Protein AF-A0A0A0AED3-F1 (afdb_monomer_lite)

Secondary structure (DSSP, 8-state):
----PPP--TTTT---HHHHHHHHTTS-TT--EEEEE-S-HHHHHHHHHTT-----TTT-TTEEEEE----TTHHHHHHHHH-GGGGSHHHHHHHHIIIIIITT--HHHHSSS-TT-----TT---HHHHHHHHHHHHHHH-TTT-SB-HHHHHHHHHHHHS-SSSTT-SSSHHHHHHTTHHHHS--HHHHHTSHHHHGGGB-TT-----S------SGGG----HHHHTTTTS-SHHHHHHHHHHHHHHH--

Foldseek 3Di:
DDDDDFAQLAPVRDDDVVVLVVLVVVDDPPAAAEDEALQDPVVQVVVSNVRGHHDDCVSNVSYHYDYHNHPLLCPLLQCLQQPLQCLEPVNVVVSCCVSCAAVFAFLCVQLVDPPPDPDDDPDHDVSLLVNLLSVVLLCVQVVARHFWDNVVSLVVVCCSNDNQFLSNDGRHVVVCVVVVRVPPGHHPVVVCPDPVNVVVTGRLNYDRDRHRRDDDPPPVSRDDPCCPPVVPPDDCVVVVVVSVVVNVVSVVD

InterPro domains:
  IPR010569 Myotubularin-like, phosphatase domain [PF06602] (1-72)
  IPR010569 Myotubularin-like, 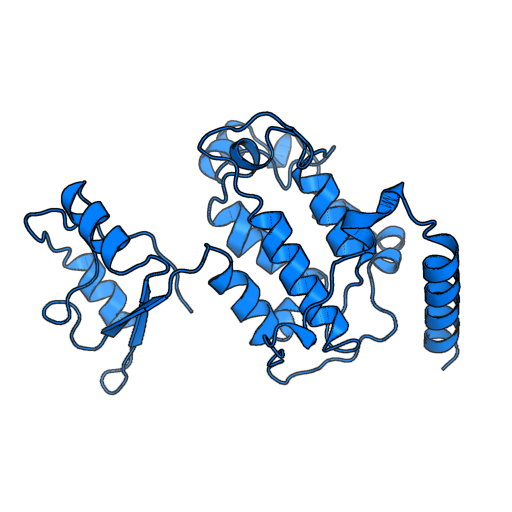phosphatase domain [PF06602] (73-176)
  IPR010569 Myotubularin-like, phosphatase domain [PS51339] (1-72)
  IPR010569 Myotubularin-like, phosphatase domain [PS51339] (73-229)
  IPR029021 Protein-tyrosine phosphatase-like [SSF52799] (1-233)
  IPR030564 Myotubularin [PTHR10807] (73-237)

pLDDT: mean 90.37, std 8.65, range [50.66, 98.5]

Structure (mmCIF, N/CA/C/O backbone):
data_AF-A0A0A0AED3-F1
#
_entry.id   AF-A0A0A0AED3-F1
#
loop_
_atom_site.group_PDB
_atom_site.id
_atom_site.type_symbol
_atom_site.label_atom_id
_atom_site.label_alt_id
_atom_site.label_comp_id
_atom_site.label_asym_id
_atom_site.label_entity_id
_atom_site.label_seq_id
_atom_site.pdbx_PDB_ins_code
_atom_site.Cartn_x
_atom_site.Cartn_y
_atom_site.Cartn_z
_atom_site.occupancy
_atom_site.B_iso_or_equiv
_atom_site.auth_seq_id
_atom_site.auth_comp_id
_atom_site.auth_asym_id
_atom_site.auth_atom_id
_atom_site.pdbx_PDB_model_num
ATOM 1 N N . MET A 1 1 ? -2.872 -9.389 -11.534 1.00 82.88 1 MET A N 1
ATOM 2 C CA . MET A 1 1 ? -2.135 -8.141 -11.853 1.00 82.88 1 MET A CA 1
ATOM 3 C C . MET A 1 1 ? -0.656 -8.392 -11.616 1.00 82.88 1 MET A C 1
ATOM 5 O O . MET A 1 1 ? -0.333 -8.989 -10.599 1.00 82.88 1 MET A O 1
ATOM 9 N N . LEU A 1 2 ? 0.217 -7.981 -12.537 1.00 87.69 2 LEU A N 1
ATOM 10 C CA . LEU A 1 2 ? 1.673 -8.137 -12.422 1.00 87.69 2 LEU A CA 1
ATOM 11 C C . LEU A 1 2 ? 2.343 -6.765 -12.298 1.00 87.69 2 LEU A C 1
ATOM 13 O O . LEU A 1 2 ? 1.760 -5.752 -12.688 1.00 87.69 2 LEU A O 1
ATOM 17 N N . ARG A 1 3 ? 3.572 -6.738 -11.774 1.00 87.81 3 ARG A N 1
ATOM 18 C CA . ARG A 1 3 ? 4.397 -5.528 -11.680 1.00 87.81 3 ARG A CA 1
ATOM 19 C C . ARG A 1 3 ? 5.841 -5.824 -12.050 1.00 87.81 3 ARG A C 1
ATOM 21 O O . ARG A 1 3 ? 6.360 -6.889 -11.736 1.00 87.81 3 ARG A O 1
ATOM 28 N N . SER A 1 4 ? 6.498 -4.848 -12.657 1.00 89.81 4 SER A N 1
ATOM 29 C CA . SER A 1 4 ? 7.906 -4.918 -13.036 1.00 89.81 4 SER A CA 1
ATOM 30 C C . SER A 1 4 ? 8.532 -3.521 -13.021 1.00 89.81 4 SER A C 1
ATOM 32 O O . SER A 1 4 ? 7.852 -2.500 -12.879 1.00 89.81 4 SER A O 1
ATOM 34 N N . SER A 1 5 ? 9.859 -3.471 -13.115 1.00 89.94 5 SER A N 1
ATOM 35 C CA . SER A 1 5 ? 10.574 -2.254 -13.491 1.00 89.94 5 SER A CA 1
ATOM 36 C C . SER A 1 5 ? 10.587 -2.104 -15.018 1.00 89.94 5 SER A C 1
ATOM 38 O O . SER A 1 5 ? 10.190 -3.003 -15.752 1.00 89.94 5 SER A O 1
ATOM 40 N N . GLN A 1 6 ? 11.037 -0.947 -15.509 1.00 91.62 6 GLN A N 1
ATOM 41 C CA . GLN A 1 6 ? 11.151 -0.710 -16.950 1.00 91.62 6 GLN A CA 1
ATOM 42 C C . GLN A 1 6 ? 12.088 -1.724 -17.641 1.00 91.62 6 GLN A C 1
ATOM 44 O O . GLN A 1 6 ? 13.122 -2.078 -17.063 1.00 91.62 6 GLN A O 1
ATOM 49 N N . PRO A 1 7 ? 11.828 -2.089 -18.909 1.00 94.00 7 PRO A N 1
ATOM 50 C CA . PRO A 1 7 ? 12.745 -2.914 -19.686 1.00 94.00 7 PRO A CA 1
ATOM 51 C C . PRO A 1 7 ? 14.022 -2.139 -20.041 1.00 94.00 7 PRO A C 1
ATOM 53 O O . PRO A 1 7 ? 13.999 -0.933 -20.309 1.00 94.00 7 PRO A O 1
ATOM 56 N N . LEU A 1 8 ? 15.155 -2.842 -20.099 1.00 93.38 8 LEU A N 1
ATOM 57 C CA . LEU A 1 8 ? 16.476 -2.266 -20.385 1.00 93.38 8 LEU A CA 1
ATOM 58 C C . LEU A 1 8 ? 16.782 -2.232 -21.889 1.00 93.38 8 LEU A C 1
ATOM 60 O O . LEU A 1 8 ? 17.737 -2.837 -22.380 1.00 93.38 8 LEU A O 1
ATOM 64 N N . MET A 1 9 ? 15.941 -1.529 -22.645 1.00 90.88 9 MET A N 1
ATOM 65 C CA . MET A 1 9 ? 16.077 -1.450 -24.103 1.00 90.88 9 MET A CA 1
ATOM 66 C C . MET A 1 9 ? 17.221 -0.532 -24.549 1.00 90.88 9 MET A C 1
ATOM 68 O O . MET A 1 9 ? 17.920 -0.809 -25.529 1.00 90.88 9 MET A O 1
ATOM 72 N N . GLY A 1 10 ? 17.374 0.601 -23.865 1.00 91.06 10 GLY A N 1
ATOM 73 C CA . GLY A 1 10 ? 18.277 1.679 -24.238 1.00 91.06 10 GLY A CA 1
ATOM 74 C C . GLY A 1 10 ? 17.976 2.317 -25.604 1.00 91.06 10 GLY A C 1
ATOM 75 O O . GLY A 1 10 ? 16.948 2.038 -26.238 1.00 91.06 10 GLY A O 1
ATOM 76 N N . PRO A 1 11 ? 18.885 3.174 -26.104 1.00 89.25 11 PRO A N 1
ATOM 77 C CA . PRO A 1 11 ? 18.720 3.844 -27.397 1.00 89.25 11 PRO A CA 1
ATOM 78 C C . PRO A 1 11 ? 18.697 2.857 -28.575 1.00 89.25 11 PRO A C 1
ATOM 80 O O . PRO A 1 11 ? 17.989 3.090 -29.553 1.00 89.25 11 PRO A O 1
ATOM 83 N N . ASN A 1 12 ? 19.387 1.721 -28.440 1.00 90.31 12 ASN A N 1
ATOM 84 C CA . ASN A 1 12 ? 19.517 0.696 -29.480 1.00 90.31 12 ASN A CA 1
ATOM 85 C C . ASN A 1 12 ? 18.322 -0.265 -29.555 1.00 90.31 12 ASN A C 1
ATOM 87 O O . ASN A 1 12 ? 18.349 -1.200 -30.348 1.00 90.31 12 ASN A O 1
ATOM 91 N N . ARG A 1 13 ? 17.281 -0.057 -28.735 1.00 87.62 13 ARG A N 1
ATOM 92 C CA . ARG A 1 13 ? 16.074 -0.899 -28.698 1.00 87.62 13 ARG A CA 1
ATOM 93 C C . ARG A 1 13 ? 16.387 -2.390 -28.514 1.00 87.62 13 ARG A C 1
ATOM 95 O O . ARG A 1 13 ? 15.821 -3.232 -29.209 1.00 87.62 13 ARG A O 1
ATOM 102 N N . LYS A 1 14 ? 17.295 -2.703 -27.584 1.00 91.19 14 LYS A N 1
ATOM 103 C CA . LYS A 1 14 ? 17.614 -4.087 -27.215 1.00 91.19 14 LYS A CA 1
ATOM 104 C C . LYS A 1 14 ? 16.338 -4.828 -26.814 1.00 91.19 14 LYS A C 1
ATOM 106 O O . LYS A 1 14 ? 15.432 -4.238 -26.227 1.00 91.19 14 LYS A O 1
ATOM 111 N N . ARG A 1 15 ? 16.291 -6.113 -27.156 1.00 93.31 15 ARG A N 1
ATOM 112 C CA . ARG A 1 15 ? 15.179 -7.027 -26.880 1.00 93.31 15 ARG A CA 1
ATOM 113 C C . ARG A 1 15 ? 15.651 -8.145 -25.961 1.00 93.31 15 ARG A C 1
ATOM 115 O O . ARG A 1 15 ? 16.833 -8.482 -25.978 1.00 93.31 15 ARG A O 1
ATOM 122 N N . CYS A 1 16 ? 14.721 -8.707 -25.203 1.00 93.88 16 CYS A N 1
ATOM 123 C CA . CYS A 1 16 ? 14.944 -9.842 -24.318 1.00 93.88 16 CYS A CA 1
ATOM 124 C C . CYS A 1 16 ? 13.909 -10.911 -24.680 1.00 93.88 16 CYS A C 1
ATOM 126 O O . CYS A 1 16 ? 12.714 -10.674 -24.524 1.00 93.88 16 CYS A O 1
ATOM 128 N N . ARG A 1 17 ? 14.350 -12.051 -25.223 1.00 93.56 17 ARG A N 1
ATOM 129 C CA . ARG A 1 17 ? 13.421 -13.092 -25.700 1.00 93.56 17 ARG A CA 1
ATOM 130 C C . ARG A 1 17 ? 12.713 -13.774 -24.538 1.00 93.56 17 ARG A C 1
ATOM 132 O O . ARG A 1 17 ? 11.549 -14.126 -24.652 1.00 93.56 17 ARG A O 1
ATOM 139 N N . GLU A 1 18 ? 13.414 -13.923 -23.425 1.00 94.38 18 GLU A N 1
ATOM 140 C CA . GLU A 1 18 ? 12.916 -14.522 -22.195 1.00 94.38 18 GLU A CA 1
ATOM 141 C C . GLU A 1 18 ? 11.809 -13.658 -21.576 1.00 94.38 18 GLU A C 1
ATOM 143 O O . GLU A 1 18 ? 10.803 -14.191 -21.123 1.00 94.38 18 GLU A O 1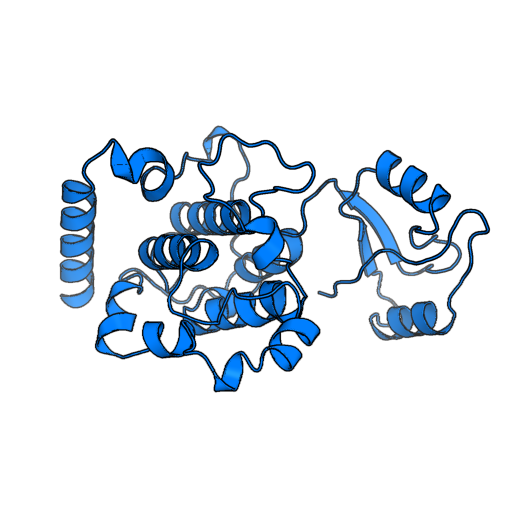
ATOM 148 N N . ASP A 1 19 ? 11.957 -12.329 -21.618 1.00 93.69 19 ASP A N 1
ATOM 149 C CA . ASP A 1 19 ? 10.939 -11.374 -21.156 1.00 93.69 19 ASP A CA 1
ATOM 150 C C . ASP A 1 19 ? 9.696 -11.377 -22.060 1.00 93.69 19 ASP A C 1
ATOM 152 O O . ASP A 1 19 ? 8.566 -11.417 -21.576 1.00 93.69 19 ASP A O 1
ATOM 156 N N . GLU A 1 20 ? 9.900 -11.407 -23.381 1.00 93.00 20 GLU A N 1
ATOM 157 C CA . GLU A 1 20 ? 8.814 -11.538 -24.359 1.00 93.00 20 GLU A CA 1
ATOM 158 C C . GLU A 1 20 ? 8.044 -12.854 -24.172 1.00 93.00 20 GLU A C 1
ATOM 160 O O . GLU A 1 20 ? 6.814 -12.852 -24.181 1.00 93.00 20 GLU A O 1
ATOM 165 N N . MET A 1 21 ? 8.755 -13.963 -23.948 1.00 91.62 21 MET A N 1
ATOM 166 C CA . MET A 1 21 ? 8.154 -15.268 -23.672 1.00 91.62 21 MET A CA 1
ATOM 167 C C . MET A 1 21 ? 7.389 -15.260 -22.348 1.00 91.62 21 MET A C 1
ATOM 169 O O . MET A 1 21 ? 6.256 -15.727 -22.312 1.00 91.62 21 MET A O 1
ATOM 173 N N . LEU A 1 22 ? 7.966 -14.690 -21.286 1.00 91.62 22 LEU A N 1
ATOM 174 C CA . LEU A 1 22 ? 7.323 -14.586 -19.977 1.00 91.62 22 LEU A CA 1
ATOM 175 C C . LEU A 1 22 ? 6.013 -13.795 -20.046 1.00 91.62 22 LEU A C 1
ATOM 177 O O . LEU A 1 22 ? 5.015 -14.215 -19.478 1.00 91.62 22 LEU A O 1
ATOM 181 N N . LEU A 1 23 ? 5.988 -12.661 -20.749 1.00 90.31 23 LEU A N 1
ATOM 182 C CA . LEU A 1 23 ? 4.743 -11.915 -20.955 1.00 90.31 23 LEU A CA 1
ATOM 183 C C . LEU A 1 23 ? 3.772 -12.650 -21.889 1.00 90.31 23 LEU A C 1
ATOM 185 O O . LEU A 1 23 ? 2.564 -12.458 -21.775 1.00 90.31 23 LEU A O 1
ATOM 189 N N . GLY A 1 24 ? 4.276 -13.490 -22.793 1.00 88.25 24 GLY A N 1
ATOM 190 C CA . GLY A 1 24 ? 3.461 -14.356 -23.642 1.00 88.25 24 GLY A CA 1
ATOM 191 C C . GLY A 1 24 ? 2.716 -15.446 -22.869 1.00 88.25 24 GLY A C 1
ATOM 192 O O . GLY A 1 24 ? 1.611 -15.789 -23.259 1.00 88.25 24 GLY A O 1
ATOM 193 N N . THR A 1 25 ? 3.259 -15.950 -21.753 1.00 90.69 25 THR A N 1
ATOM 194 C CA . THR A 1 25 ? 2.590 -16.997 -20.951 1.00 90.69 25 THR A CA 1
ATOM 195 C C . THR A 1 25 ? 1.491 -16.473 -20.028 1.00 90.69 25 THR A C 1
ATOM 197 O O . THR A 1 25 ? 0.797 -17.264 -19.396 1.00 90.69 25 THR A O 1
ATOM 200 N N . VAL A 1 26 ? 1.356 -15.152 -19.893 1.00 90.75 26 VAL A N 1
ATOM 201 C CA . VAL A 1 26 ? 0.386 -14.523 -18.981 1.00 90.75 26 VAL A CA 1
ATOM 202 C C . VAL A 1 26 ? -1.004 -14.399 -19.607 1.00 90.75 26 VAL A C 1
ATOM 204 O O . VAL A 1 26 ? -1.981 -14.278 -18.872 1.00 90.75 26 VAL A O 1
ATOM 207 N N . LEU A 1 27 ? -1.094 -14.377 -20.938 1.00 89.50 27 LEU A N 1
ATOM 208 C CA . LEU A 1 27 ? -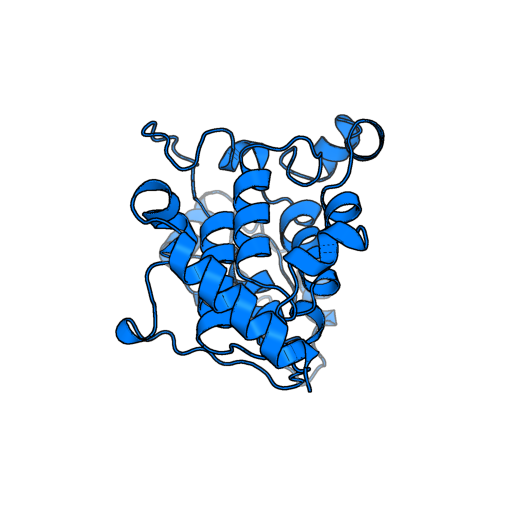2.344 -14.222 -21.679 1.00 89.50 27 LEU A CA 1
ATOM 209 C C . LEU A 1 27 ? -2.672 -15.518 -22.415 1.00 89.50 27 LEU A C 1
ATOM 211 O O . LEU A 1 27 ? -1.775 -16.147 -22.976 1.00 89.50 27 LEU A O 1
ATOM 215 N N . ASP A 1 28 ? -3.956 -15.853 -22.482 1.00 87.50 28 ASP A N 1
ATOM 216 C CA . ASP A 1 28 ? -4.445 -16.855 -23.423 1.00 87.50 28 ASP A CA 1
ATOM 217 C C . ASP A 1 28 ? -4.366 -16.312 -24.868 1.00 87.50 28 ASP A C 1
ATOM 219 O O . ASP A 1 28 ? -4.261 -15.101 -25.091 1.00 87.50 28 ASP A O 1
ATOM 223 N N . GLU A 1 29 ? -4.392 -17.191 -25.878 1.00 79.00 29 GLU A N 1
ATOM 224 C CA . GLU A 1 29 ? -4.127 -16.812 -27.282 1.00 79.00 29 GLU A CA 1
ATOM 225 C C . GLU A 1 29 ? -5.067 -15.712 -27.819 1.00 79.00 29 GLU A C 1
ATOM 227 O O . GLU A 1 29 ? -4.656 -14.888 -28.642 1.00 79.00 29 GLU A O 1
ATOM 232 N N . GLU A 1 30 ? -6.305 -15.652 -27.323 1.00 84.69 30 GLU A N 1
ATOM 233 C CA . GLU A 1 30 ? -7.325 -14.684 -27.752 1.00 84.69 30 GLU A CA 1
ATOM 234 C C . GLU A 1 30 ? -7.306 -13.368 -26.954 1.00 84.69 30 GLU A C 1
ATOM 236 O O . GLU A 1 30 ? -7.890 -12.362 -27.380 1.00 84.69 30 GLU A O 1
ATOM 241 N N . ASP A 1 31 ? -6.598 -13.338 -25.824 1.00 88.88 31 ASP A N 1
ATOM 242 C CA . ASP A 1 31 ? -6.634 -12.221 -24.892 1.00 88.88 31 ASP A CA 1
ATOM 243 C C . ASP A 1 31 ? -5.669 -11.089 -25.265 1.00 88.88 31 ASP A C 1
ATOM 245 O O . ASP A 1 31 ? -4.643 -11.246 -25.938 1.00 88.88 31 ASP A O 1
ATOM 249 N N . ARG A 1 32 ? -6.002 -9.882 -24.791 1.00 90.56 32 ARG A N 1
ATOM 250 C CA . ARG A 1 32 ? -5.113 -8.716 -24.864 1.00 90.56 32 ARG A CA 1
ATOM 251 C C . ARG A 1 32 ? -4.795 -8.187 -23.482 1.00 90.56 32 ARG A C 1
ATOM 253 O O . ARG A 1 32 ? -5.686 -7.848 -22.707 1.00 90.56 32 ARG A O 1
ATOM 260 N N . GLY A 1 33 ? -3.509 -8.000 -23.231 1.00 92.44 33 GLY A N 1
ATOM 261 C CA . GLY A 1 33 ? -3.011 -7.416 -21.998 1.00 92.44 33 GLY A CA 1
ATOM 262 C C . GLY A 1 33 ? -2.834 -5.905 -22.094 1.00 92.44 33 GLY A C 1
ATOM 263 O O . GLY A 1 33 ? -2.699 -5.323 -23.175 1.00 92.44 33 GLY A O 1
ATOM 264 N N . PHE A 1 34 ? -2.774 -5.254 -20.936 1.00 92.75 34 PHE A N 1
ATOM 265 C CA . PHE A 1 34 ? -2.420 -3.843 -20.820 1.00 92.75 34 PHE A CA 1
ATOM 266 C C . PHE A 1 34 ? -1.133 -3.683 -20.020 1.00 92.75 34 PHE A C 1
ATOM 268 O O . PHE A 1 34 ? -0.986 -4.264 -18.948 1.00 92.75 34 PHE A O 1
ATOM 275 N N . ILE A 1 35 ? -0.229 -2.839 -20.519 1.00 93.06 35 ILE A N 1
ATOM 276 C CA . ILE A 1 35 ? 0.962 -2.405 -19.783 1.00 93.06 35 ILE A CA 1
ATOM 277 C C . ILE A 1 35 ? 0.751 -0.952 -19.390 1.00 93.06 35 ILE A C 1
ATOM 279 O O . ILE A 1 35 ? 0.703 -0.068 -20.248 1.00 93.06 35 ILE A O 1
ATOM 283 N N . ILE A 1 36 ? 0.602 -0.702 -18.094 1.00 91.12 36 ILE A N 1
ATOM 284 C CA . ILE A 1 36 ? 0.433 0.648 -17.560 1.00 91.12 36 ILE A CA 1
ATOM 285 C C . ILE A 1 36 ? 1.813 1.161 -17.142 1.00 91.12 36 ILE A C 1
ATOM 287 O O . ILE A 1 36 ? 2.297 0.859 -16.055 1.00 91.12 36 ILE A O 1
ATOM 291 N N . ASP A 1 37 ? 2.448 1.946 -18.012 1.00 89.69 37 ASP A N 1
ATOM 292 C CA . ASP A 1 37 ? 3.663 2.676 -17.656 1.00 89.69 37 ASP A CA 1
ATOM 293 C C . ASP A 1 37 ? 3.260 3.863 -16.786 1.00 89.69 37 ASP A C 1
ATOM 295 O O . ASP A 1 37 ? 2.547 4.771 -17.232 1.00 89.69 37 ASP A O 1
ATOM 299 N N . THR A 1 38 ? 3.722 3.847 -15.538 1.00 88.38 38 THR A N 1
ATOM 300 C CA . THR A 1 38 ? 3.330 4.850 -14.554 1.00 88.38 38 THR A CA 1
ATOM 301 C C . THR A 1 38 ? 4.035 6.201 -14.756 1.00 88.38 38 THR A C 1
ATOM 303 O O . THR A 1 38 ? 3.879 7.128 -13.968 1.00 88.38 38 THR A O 1
ATOM 306 N N . ARG A 1 39 ? 4.845 6.355 -15.808 1.00 89.56 39 ARG A N 1
ATOM 307 C CA . ARG A 1 39 ? 5.523 7.609 -16.161 1.00 89.56 39 ARG A CA 1
ATOM 308 C C . ARG A 1 39 ? 4.751 8.371 -17.231 1.00 89.56 39 ARG A C 1
ATOM 310 O O . ARG A 1 39 ? 4.000 7.807 -18.029 1.00 89.56 39 ARG A O 1
ATOM 317 N N . SER A 1 40 ? 5.022 9.673 -17.327 1.00 89.25 40 SER A N 1
ATOM 318 C CA . SER A 1 40 ? 4.632 10.439 -18.512 1.00 89.25 40 SER A CA 1
ATOM 319 C C . SER A 1 40 ? 5.343 9.897 -19.760 1.00 89.25 40 SER A C 1
ATOM 321 O O . SER A 1 40 ? 6.461 9.375 -19.688 1.00 89.25 40 SER A O 1
ATOM 323 N N . ALA A 1 41 ? 4.728 10.063 -20.934 1.00 89.56 41 ALA A N 1
ATOM 324 C CA . ALA A 1 41 ? 5.336 9.645 -22.199 1.00 89.56 41 ALA A CA 1
ATOM 325 C C . ALA A 1 41 ? 6.714 10.305 -22.433 1.00 89.56 41 ALA A C 1
ATOM 327 O O . ALA A 1 41 ? 7.629 9.684 -22.977 1.00 89.56 41 ALA A O 1
ATOM 328 N N . GLN A 1 42 ? 6.888 11.550 -21.974 1.00 90.88 42 GLN A N 1
ATOM 329 C CA . GLN A 1 42 ? 8.156 12.273 -22.055 1.00 90.88 42 GLN A CA 1
ATOM 330 C C . GLN A 1 42 ? 9.227 11.667 -21.139 1.00 90.88 42 GLN A C 1
ATOM 332 O O . GLN A 1 42 ? 10.349 11.437 -21.593 1.00 90.88 42 GLN A O 1
ATOM 337 N N . ALA A 1 43 ? 8.885 11.350 -19.887 1.00 90.62 43 ALA A N 1
ATOM 338 C CA . ALA A 1 43 ? 9.809 10.719 -18.946 1.00 90.62 43 ALA A CA 1
ATOM 339 C C . ALA A 1 43 ? 10.225 9.313 -19.412 1.00 90.62 43 ALA A C 1
ATOM 341 O O . ALA A 1 43 ? 11.399 8.956 -19.333 1.00 90.62 43 ALA A O 1
ATOM 342 N N . ALA A 1 44 ? 9.300 8.537 -19.986 1.00 90.38 44 ALA A N 1
ATOM 343 C CA . ALA A 1 44 ? 9.617 7.242 -20.589 1.00 90.38 44 ALA A CA 1
ATOM 344 C C . ALA A 1 44 ? 10.590 7.375 -21.779 1.00 90.38 44 ALA A C 1
ATOM 346 O O . ALA A 1 44 ? 11.543 6.602 -21.908 1.00 90.38 44 ALA A O 1
ATOM 347 N N . LYS A 1 45 ? 10.412 8.404 -22.623 1.00 90.12 45 LYS A N 1
ATOM 348 C CA . LYS A 1 45 ? 11.333 8.705 -23.733 1.00 90.12 45 LYS A CA 1
ATOM 349 C C . LYS A 1 45 ? 12.729 9.090 -23.233 1.00 90.12 45 LYS A C 1
ATOM 351 O O . LYS A 1 45 ? 13.713 8.650 -23.823 1.00 90.12 45 LYS A O 1
ATOM 356 N N . GLN A 1 46 ? 12.820 9.879 -22.161 1.00 91.25 46 GLN A N 1
ATOM 357 C CA . GLN A 1 46 ? 14.095 10.243 -21.532 1.00 91.25 46 GLN A CA 1
ATOM 358 C C . GLN A 1 46 ? 14.791 9.022 -20.927 1.00 91.25 46 GLN A C 1
ATOM 360 O O . GLN A 1 46 ? 15.972 8.809 -21.184 1.00 91.25 46 GLN A O 1
ATOM 365 N N . ALA A 1 47 ? 14.051 8.172 -20.212 1.00 90.56 47 ALA A N 1
ATOM 366 C CA . ALA A 1 47 ? 14.599 6.957 -19.617 1.00 90.56 47 ALA A CA 1
ATOM 367 C C . ALA A 1 47 ? 15.191 6.001 -20.664 1.00 90.56 47 ALA A C 1
ATOM 369 O O . ALA A 1 47 ? 16.196 5.344 -20.402 1.00 90.56 47 ALA A O 1
ATOM 370 N N . ARG A 1 48 ? 14.631 5.968 -21.883 1.00 91.88 48 ARG A N 1
ATOM 371 C CA . ARG A 1 48 ? 15.217 5.217 -23.003 1.00 91.88 48 ARG A CA 1
ATOM 372 C C . ARG A 1 48 ? 16.621 5.699 -23.371 1.00 91.88 48 ARG A C 1
ATOM 374 O O . ARG A 1 48 ? 17.472 4.885 -23.717 1.00 91.88 48 ARG A O 1
ATOM 381 N N . MET A 1 49 ? 16.879 7.004 -23.287 1.00 91.12 49 MET A N 1
ATOM 382 C CA . MET A 1 49 ? 18.204 7.566 -23.577 1.00 91.12 49 MET A CA 1
ATOM 383 C C . MET A 1 49 ? 19.246 7.158 -22.532 1.00 91.12 49 MET A C 1
ATOM 385 O O . MET A 1 49 ? 20.423 7.072 -22.856 1.00 91.12 49 MET A O 1
ATOM 389 N N . THR A 1 50 ? 18.817 6.843 -21.308 1.00 91.31 50 THR A N 1
ATOM 390 C CA . THR A 1 50 ? 19.683 6.423 -20.197 1.00 91.31 50 THR A CA 1
ATOM 391 C C . THR A 1 50 ? 19.696 4.904 -19.989 1.00 91.31 50 THR A C 1
ATOM 393 O O . THR A 1 50 ? 19.971 4.437 -18.889 1.00 91.31 50 THR A O 1
ATOM 396 N N . GLY A 1 51 ? 19.359 4.115 -21.017 1.00 90.19 51 GLY A N 1
ATOM 397 C CA . GLY A 1 51 ? 19.425 2.646 -20.965 1.00 90.19 51 GLY A CA 1
ATOM 398 C C . GLY A 1 51 ? 18.120 1.932 -20.590 1.00 90.19 51 GLY A C 1
ATOM 399 O O . GLY A 1 51 ? 18.037 0.718 -20.742 1.00 90.19 51 GLY A O 1
ATOM 400 N N . GLY A 1 52 ? 17.091 2.662 -20.156 1.00 93.19 52 GLY A N 1
ATOM 401 C CA . GLY A 1 52 ? 15.751 2.132 -19.893 1.00 93.19 52 GLY A CA 1
ATOM 402 C C . GLY A 1 52 ? 14.911 1.963 -21.161 1.00 93.19 52 GLY A C 1
ATOM 403 O O . GLY A 1 52 ? 15.437 1.876 -22.272 1.00 93.19 52 GLY A O 1
ATOM 404 N N . GLY A 1 53 ? 13.585 1.951 -21.030 1.00 91.56 53 GLY A N 1
ATOM 405 C CA . GLY A 1 53 ? 12.719 1.713 -22.181 1.00 91.56 53 GLY A CA 1
ATOM 406 C C . GLY A 1 53 ? 11.249 1.504 -21.853 1.00 91.56 53 GLY A C 1
ATOM 407 O O . GLY A 1 53 ? 10.787 1.810 -20.753 1.00 91.56 53 GLY A O 1
ATOM 408 N N . THR A 1 54 ? 10.536 1.022 -22.870 1.00 92.88 54 THR A N 1
ATOM 409 C CA . THR A 1 54 ? 9.110 0.668 -22.860 1.00 92.88 54 THR A CA 1
ATOM 410 C C . THR A 1 54 ? 8.864 -0.413 -23.901 1.00 92.88 54 THR A C 1
ATOM 412 O O . THR A 1 54 ? 9.375 -0.291 -25.012 1.00 92.88 54 THR A O 1
ATOM 415 N N . GLU A 1 55 ? 7.991 -1.358 -23.613 1.00 93.38 55 GLU A N 1
ATOM 416 C CA . GLU A 1 55 ? 7.614 -2.504 -24.438 1.00 93.38 55 GLU A CA 1
ATOM 417 C C . GLU A 1 55 ? 6.991 -2.041 -25.773 1.00 93.38 55 GLU A C 1
ATOM 419 O O . GLU A 1 55 ? 5.907 -1.441 -25.776 1.00 93.38 55 GLU A O 1
ATOM 424 N N . PRO A 1 56 ? 7.662 -2.208 -26.932 1.00 90.56 56 PRO A N 1
ATOM 425 C CA . PRO A 1 56 ? 7.122 -1.779 -28.218 1.00 90.56 56 PRO A CA 1
ATOM 426 C C . PRO A 1 56 ? 6.099 -2.786 -28.758 1.00 90.56 56 PRO A C 1
ATOM 428 O O . PRO A 1 56 ? 6.311 -3.993 -28.700 1.00 90.56 56 PRO A O 1
ATOM 431 N N . LYS A 1 57 ? 5.038 -2.292 -29.409 1.00 89.69 57 LYS A N 1
ATOM 432 C CA . LYS A 1 57 ? 3.987 -3.135 -30.013 1.00 89.69 57 LYS A CA 1
ATOM 433 C C . LYS A 1 57 ? 4.525 -4.172 -31.012 1.00 89.69 57 LYS A C 1
ATOM 435 O O . LYS A 1 57 ? 3.932 -5.226 -31.175 1.00 89.69 57 LYS A O 1
ATOM 440 N N . SER A 1 58 ? 5.647 -3.885 -31.675 1.00 90.69 58 SER A N 1
ATOM 441 C CA . SER A 1 58 ? 6.295 -4.824 -32.602 1.00 90.69 58 SER A CA 1
ATOM 442 C C . SER A 1 58 ? 6.874 -6.064 -31.917 1.00 90.69 58 SER A C 1
ATOM 444 O O . SER A 1 58 ? 7.020 -7.091 -32.566 1.00 90.69 58 SER A O 1
ATOM 446 N N . SER A 1 59 ? 7.249 -5.952 -30.641 1.00 91.19 59 SER A N 1
ATOM 447 C CA . SER A 1 59 ? 7.832 -7.047 -29.855 1.00 91.19 59 SER A CA 1
ATOM 448 C C . SER A 1 59 ? 6.813 -7.671 -28.902 1.00 91.19 59 SER A C 1
ATOM 450 O O . SER A 1 59 ? 6.929 -8.845 -28.590 1.00 91.19 59 SER A O 1
ATOM 452 N N . TYR A 1 60 ? 5.794 -6.907 -28.498 1.00 92.31 60 TYR A N 1
ATOM 453 C CA . TYR A 1 60 ? 4.734 -7.338 -27.584 1.00 92.31 60 TYR A CA 1
ATOM 454 C C . TYR A 1 60 ? 3.356 -7.089 -28.233 1.00 92.31 60 TYR A C 1
ATOM 456 O O . TYR A 1 60 ? 2.655 -6.145 -27.860 1.00 92.31 60 TYR A O 1
ATOM 464 N N . PRO A 1 61 ? 2.966 -7.868 -29.261 1.00 90.38 61 PRO A N 1
ATOM 465 C CA . PRO A 1 61 ? 1.807 -7.561 -30.109 1.00 90.38 61 PRO A CA 1
ATOM 466 C C . PRO A 1 61 ? 0.451 -7.673 -29.395 1.00 90.38 61 PRO A C 1
ATOM 468 O O . PRO A 1 61 ? -0.460 -6.903 -29.712 1.00 90.38 61 PRO A O 1
ATOM 471 N N . GLN A 1 62 ? 0.325 -8.579 -28.419 1.00 92.25 62 GLN A N 1
ATOM 472 C CA . GLN A 1 62 ? -0.886 -8.762 -27.601 1.00 92.25 62 GLN A CA 1
ATOM 473 C C . GLN A 1 62 ? -1.019 -7.724 -26.474 1.00 92.25 62 GLN A C 1
ATOM 475 O O . GLN A 1 62 ? -2.075 -7.612 -25.853 1.00 92.25 62 GLN A O 1
ATOM 480 N N . TRP A 1 63 ? 0.020 -6.919 -26.228 1.00 93.00 63 TRP A N 1
ATOM 481 C CA . TRP A 1 63 ? 0.068 -5.982 -25.112 1.00 93.00 63 TRP A CA 1
ATOM 482 C C . TRP A 1 63 ? -0.127 -4.537 -25.571 1.00 93.00 63 TRP A C 1
ATOM 484 O O . TRP A 1 63 ? 0.637 -3.981 -26.367 1.00 93.00 63 TRP A O 1
ATOM 494 N N . LYS A 1 64 ? -1.150 -3.876 -25.027 1.00 93.38 64 LYS A N 1
ATOM 495 C CA . LYS A 1 64 ? -1.411 -2.454 -25.258 1.00 93.38 64 LYS A CA 1
ATOM 496 C C . LYS A 1 64 ? -0.790 -1.614 -24.148 1.00 93.38 64 LYS A C 1
ATOM 498 O O . LYS A 1 64 ? -1.251 -1.616 -23.010 1.00 93.38 64 LYS A O 1
ATOM 503 N N . ARG A 1 65 ? 0.230 -0.829 -24.497 1.00 92.44 65 ARG A N 1
ATOM 504 C CA . ARG A 1 65 ? 0.867 0.103 -23.559 1.00 92.44 65 ARG A CA 1
ATOM 505 C C . ARG A 1 65 ? 0.060 1.391 -23.391 1.00 92.44 65 ARG A C 1
ATOM 507 O O . ARG A 1 65 ? -0.342 2.013 -24.376 1.00 92.44 65 ARG A O 1
ATOM 514 N N . LEU A 1 66 ? -0.107 1.827 -22.148 1.00 90.44 66 LEU A N 1
ATOM 515 C CA . LEU A 1 66 ? -0.711 3.095 -21.752 1.00 90.44 66 LEU A CA 1
ATOM 516 C C . LEU A 1 66 ? 0.267 3.866 -20.861 1.00 90.44 66 LEU A C 1
ATOM 518 O O . LEU A 1 66 ? 0.864 3.291 -19.960 1.00 90.44 66 LEU A O 1
ATOM 522 N N . HIS A 1 67 ? 0.399 5.174 -21.087 1.00 87.31 67 HIS A N 1
ATOM 523 C CA . HIS A 1 67 ? 1.122 6.063 -20.176 1.00 87.31 67 HIS A CA 1
ATOM 524 C C . HIS A 1 67 ? 0.128 6.706 -19.211 1.00 87.31 67 HIS A C 1
ATOM 526 O O . HIS A 1 67 ? -0.838 7.352 -19.638 1.00 87.31 67 HIS A O 1
ATOM 532 N N . ARG A 1 68 ? 0.349 6.512 -17.914 1.00 84.50 68 ARG A N 1
ATOM 533 C CA . ARG A 1 68 ? -0.448 7.100 -16.838 1.00 84.50 68 ARG A CA 1
ATOM 534 C C . ARG A 1 68 ? 0.527 7.616 -15.789 1.00 84.50 68 ARG A C 1
ATOM 536 O O . ARG A 1 68 ? 1.013 6.792 -15.035 1.00 84.50 68 ARG A O 1
ATOM 543 N N . PRO A 1 69 ? 0.859 8.920 -15.754 1.00 77.38 69 PRO A N 1
ATOM 544 C CA . PRO A 1 69 ? 1.763 9.461 -14.744 1.00 77.38 69 PRO A CA 1
ATOM 545 C C . PRO A 1 69 ? 1.151 9.239 -13.356 1.00 77.38 69 PRO A C 1
ATOM 547 O O . PRO A 1 69 ? 0.276 9.983 -12.929 1.00 77.38 69 PRO A O 1
ATOM 550 N N . LEU A 1 70 ? 1.566 8.160 -12.707 1.00 70.69 70 LEU A N 1
ATOM 551 C CA . LEU A 1 70 ? 1.064 7.652 -11.444 1.00 70.69 70 LEU A CA 1
ATOM 552 C C . LEU A 1 70 ? 2.271 7.207 -10.621 1.00 70.69 70 LEU A C 1
ATOM 554 O O . LEU A 1 70 ? 3.288 6.736 -11.136 1.00 70.69 70 LEU A O 1
ATOM 558 N N . GLU A 1 71 ? 2.175 7.359 -9.313 1.00 65.56 71 GLU A N 1
ATOM 559 C CA . GLU A 1 71 ? 3.213 6.863 -8.422 1.00 65.56 71 GLU A CA 1
ATOM 560 C C . GLU A 1 71 ? 3.059 5.350 -8.204 1.00 65.56 71 GLU A C 1
ATOM 562 O O . GLU A 1 71 ? 2.082 4.736 -8.630 1.00 65.56 71 GLU A O 1
ATOM 567 N N . ARG A 1 72 ? 4.018 4.714 -7.521 1.00 63.78 72 ARG A N 1
ATOM 568 C CA . ARG A 1 72 ? 4.055 3.253 -7.267 1.00 63.78 72 ARG A CA 1
ATOM 569 C C . ARG A 1 72 ? 2.879 2.704 -6.428 1.00 63.78 72 ARG A C 1
ATOM 571 O O . ARG A 1 72 ? 2.886 1.539 -6.059 1.00 63.78 72 ARG A O 1
ATOM 578 N N . LEU A 1 73 ? 1.879 3.531 -6.143 1.00 71.81 73 LEU A N 1
ATOM 579 C CA . LEU A 1 73 ? 0.710 3.264 -5.304 1.00 71.81 73 LEU A CA 1
ATOM 580 C C . LEU A 1 73 ? -0.332 2.377 -5.992 1.00 71.81 73 LEU A C 1
ATOM 582 O O . LEU A 1 73 ? -1.180 1.788 -5.326 1.00 71.81 73 LEU A O 1
ATOM 586 N N . VAL A 1 74 ? -0.276 2.294 -7.326 1.00 78.00 74 VAL A N 1
ATOM 587 C CA . VAL A 1 74 ? -1.357 1.734 -8.147 1.00 78.00 74 VAL A CA 1
ATOM 588 C C . VAL A 1 74 ? -1.636 0.272 -7.815 1.00 78.00 74 VAL A C 1
ATOM 590 O O . VAL A 1 74 ? -2.799 -0.105 -7.734 1.00 78.00 74 VAL A O 1
ATOM 593 N N . THR A 1 75 ? -0.611 -0.555 -7.588 1.00 86.81 75 THR A N 1
ATOM 594 C CA . THR A 1 75 ? -0.824 -1.999 -7.411 1.00 86.81 75 THR A CA 1
ATOM 595 C C . THR A 1 75 ? -1.435 -2.339 -6.059 1.00 86.81 75 THR A C 1
ATOM 597 O O . THR A 1 75 ? -2.362 -3.142 -5.999 1.00 86.81 75 THR A O 1
ATOM 600 N N . ALA A 1 76 ? -0.958 -1.724 -4.976 1.00 92.94 76 ALA A N 1
ATOM 601 C CA . ALA A 1 76 ? -1.512 -1.956 -3.647 1.00 92.94 76 ALA A CA 1
ATOM 602 C C . ALA A 1 76 ? -2.932 -1.379 -3.538 1.00 92.94 76 ALA A C 1
ATOM 604 O O . ALA A 1 76 ? -3.846 -2.073 -3.103 1.00 92.94 76 ALA A O 1
ATOM 605 N N . LEU A 1 77 ? -3.150 -0.143 -4.002 1.00 94.94 77 LEU A N 1
ATOM 606 C CA . LEU A 1 77 ? -4.465 0.497 -3.918 1.00 94.94 77 LEU A CA 1
ATOM 607 C C . LEU A 1 77 ? -5.510 -0.210 -4.792 1.00 94.94 77 LEU A C 1
ATOM 609 O O . LEU A 1 77 ? -6.634 -0.426 -4.344 1.00 94.94 77 LEU A O 1
ATOM 613 N N . ALA A 1 78 ? -5.138 -0.634 -6.006 1.00 93.81 78 ALA A N 1
ATOM 614 C CA . ALA A 1 78 ? -6.032 -1.417 -6.855 1.00 93.81 78 ALA A CA 1
ATOM 615 C C . ALA A 1 78 ? -6.412 -2.752 -6.202 1.00 93.81 78 ALA A C 1
ATOM 617 O O . ALA A 1 78 ? -7.552 -3.176 -6.335 1.00 93.81 78 ALA A O 1
ATOM 618 N N . GLN A 1 79 ? -5.506 -3.398 -5.461 1.00 95.38 79 GLN A N 1
ATOM 619 C CA . GLN A 1 79 ? -5.833 -4.625 -4.729 1.00 95.38 79 GLN A CA 1
ATOM 620 C C . GLN A 1 79 ? -6.814 -4.370 -3.581 1.00 95.38 79 GLN A C 1
ATOM 622 O O . GLN A 1 79 ? -7.764 -5.128 -3.445 1.00 95.38 79 GLN A O 1
ATOM 627 N N . VAL A 1 80 ? -6.684 -3.271 -2.828 1.00 97.31 80 VAL A N 1
ATOM 628 C CA . VAL A 1 80 ? -7.700 -2.893 -1.818 1.00 97.31 80 VAL A CA 1
ATOM 629 C C . VAL A 1 80 ? -9.076 -2.670 -2.467 1.00 97.31 80 VAL A C 1
ATOM 631 O O . VAL A 1 80 ? -10.099 -3.090 -1.924 1.00 97.31 80 VAL A O 1
ATOM 634 N N . ILE A 1 81 ? -9.105 -2.047 -3.651 1.00 97.31 81 ILE A N 1
ATOM 635 C CA . ILE A 1 81 ? -10.336 -1.778 -4.409 1.00 97.31 81 ILE A CA 1
ATOM 636 C C . ILE A 1 81 ? -10.976 -3.070 -4.937 1.00 97.31 81 ILE A C 1
ATOM 638 O O . ILE A 1 81 ? -12.177 -3.291 -4.760 1.00 97.31 81 ILE A O 1
ATOM 642 N N . LEU A 1 82 ? -10.179 -3.922 -5.582 1.00 96.62 82 LEU A N 1
ATOM 643 C CA . LEU A 1 82 ? -10.649 -5.074 -6.352 1.00 96.62 82 LEU A CA 1
ATOM 644 C C . LEU A 1 82 ? -10.849 -6.332 -5.503 1.00 96.62 82 LEU A C 1
ATOM 646 O O . LEU A 1 82 ? -11.756 -7.103 -5.794 1.00 96.62 82 LEU A O 1
ATOM 650 N N . ASP A 1 83 ? -10.028 -6.540 -4.473 1.00 96.62 83 ASP A N 1
ATOM 651 C CA . ASP A 1 83 ? -9.984 -7.780 -3.697 1.00 96.62 83 ASP A CA 1
ATOM 652 C C . ASP A 1 83 ? -10.468 -7.555 -2.248 1.00 96.62 83 ASP A C 1
ATOM 654 O O . ASP A 1 83 ? -9.780 -6.907 -1.451 1.00 96.62 83 ASP A O 1
ATOM 658 N N . PRO A 1 84 ? -11.637 -8.105 -1.865 1.00 97.12 84 PRO A N 1
ATOM 659 C CA . PRO A 1 84 ? -12.153 -8.044 -0.498 1.00 97.12 84 PRO A CA 1
ATOM 660 C C . PRO A 1 84 ? -11.202 -8.616 0.558 1.00 97.12 84 PRO A C 1
ATOM 662 O O . PRO A 1 84 ? -11.220 -8.153 1.701 1.00 97.12 84 PRO A O 1
ATOM 665 N N . SER A 1 85 ? -10.351 -9.587 0.205 1.00 97.25 85 SER A N 1
ATOM 666 C CA . SER A 1 85 ? -9.399 -10.183 1.149 1.00 97.25 85 SER A CA 1
ATOM 667 C C . SER A 1 85 ? -8.401 -9.140 1.661 1.00 97.25 85 SER A C 1
ATOM 669 O O . SER A 1 85 ? -8.109 -9.099 2.858 1.00 97.25 85 SER A O 1
ATOM 671 N N . CYS A 1 86 ? -7.991 -8.203 0.797 1.00 97.56 86 CYS A N 1
ATOM 672 C CA . CYS A 1 86 ? -7.085 -7.099 1.114 1.00 97.56 86 CYS A CA 1
ATOM 673 C C . CYS A 1 86 ? -7.709 -6.030 2.030 1.00 97.56 86 CYS A C 1
ATOM 675 O O . CYS A 1 86 ? -7.001 -5.128 2.475 1.00 97.56 86 CYS A O 1
ATOM 677 N N . ARG A 1 87 ? -9.017 -6.110 2.315 1.00 98.31 87 ARG A N 1
ATOM 678 C CA . ARG A 1 87 ? -9.740 -5.188 3.210 1.00 98.31 87 ARG A CA 1
ATOM 679 C C . ARG A 1 87 ? -9.898 -5.734 4.629 1.00 98.31 87 ARG A C 1
ATOM 681 O O . ARG A 1 87 ? -10.360 -5.012 5.509 1.00 98.31 87 ARG A O 1
ATOM 688 N N . THR A 1 88 ? -9.509 -6.988 4.853 1.00 98.12 88 THR A N 1
ATOM 689 C CA . THR A 1 88 ? -9.365 -7.563 6.197 1.00 98.12 88 THR A CA 1
ATOM 690 C C . THR A 1 88 ? -8.085 -7.043 6.852 1.00 98.12 88 THR A C 1
ATOM 692 O O . THR A 1 88 ? -7.133 -6.691 6.158 1.00 98.12 88 THR A O 1
ATOM 695 N N . LEU A 1 89 ? -8.016 -7.004 8.182 1.00 97.56 89 LEU A N 1
ATOM 696 C CA . LEU A 1 89 ? -6.832 -6.557 8.920 1.00 97.56 89 LEU A CA 1
ATOM 697 C C . LEU A 1 89 ? -5.606 -7.407 8.553 1.00 97.56 89 LEU A C 1
ATOM 699 O O . LEU A 1 89 ? -4.539 -6.868 8.275 1.00 97.56 89 LEU A O 1
ATOM 703 N N . VAL A 1 90 ? -5.769 -8.732 8.501 1.00 97.44 90 VAL A N 1
ATOM 704 C CA . VAL A 1 90 ? -4.676 -9.655 8.150 1.00 97.44 90 VAL A CA 1
ATOM 705 C C . VAL A 1 90 ? -4.325 -9.546 6.668 1.00 97.44 90 VAL A C 1
ATOM 707 O O . VAL A 1 90 ? -3.148 -9.485 6.319 1.00 97.44 90 VAL A O 1
ATOM 710 N N . GLY A 1 91 ? -5.324 -9.478 5.787 1.00 97.94 91 GLY A N 1
ATOM 711 C CA . GLY A 1 91 ? -5.083 -9.347 4.353 1.00 97.94 91 GLY A CA 1
ATOM 712 C C . GLY A 1 91 ? -4.425 -8.022 3.982 1.00 97.94 91 GLY A C 1
ATOM 713 O O . GLY A 1 91 ? -3.543 -8.006 3.129 1.00 97.94 91 GLY A O 1
ATOM 714 N N . PHE A 1 92 ? -4.758 -6.927 4.670 1.00 98.50 92 PHE A N 1
ATOM 715 C CA . PHE A 1 92 ? -4.094 -5.639 4.487 1.00 98.50 92 PHE A CA 1
ATOM 716 C C . PHE A 1 92 ? -2.638 -5.664 4.968 1.00 98.50 92 PHE A C 1
ATOM 718 O O . PHE A 1 92 ? -1.758 -5.169 4.271 1.00 98.50 92 PHE A O 1
ATOM 725 N N . GLN A 1 93 ? -2.346 -6.299 6.109 1.00 98.19 93 GLN A N 1
ATOM 726 C CA . GLN A 1 93 ? -0.962 -6.519 6.554 1.00 98.19 93 GLN A CA 1
ATOM 727 C C . GLN A 1 93 ? -0.170 -7.361 5.538 1.00 98.19 93 GLN A C 1
ATOM 729 O O . GLN A 1 93 ? 0.950 -7.001 5.183 1.00 98.19 93 GLN A O 1
ATOM 734 N N . GLY A 1 94 ? -0.766 -8.436 5.009 1.00 97.75 94 GLY A N 1
ATOM 735 C CA . GLY A 1 94 ? -0.154 -9.260 3.961 1.00 97.75 94 GLY A CA 1
ATOM 736 C C . GLY A 1 94 ? 0.065 -8.500 2.649 1.00 97.75 94 GLY A C 1
ATOM 737 O O . GLY A 1 94 ? 1.096 -8.667 1.998 1.00 97.75 94 GLY A O 1
ATOM 738 N N . LEU A 1 95 ? -0.865 -7.614 2.280 1.00 97.06 95 LEU A N 1
ATOM 739 C CA . LEU A 1 95 ? -0.709 -6.707 1.143 1.00 97.06 95 LEU A CA 1
ATOM 740 C C . LEU A 1 95 ? 0.486 -5.768 1.345 1.00 97.06 95 LEU A C 1
ATOM 742 O O . LEU A 1 95 ? 1.256 -5.560 0.409 1.00 97.06 95 LEU A O 1
ATOM 746 N N . LEU A 1 96 ? 0.651 -5.207 2.546 1.00 97.00 96 LEU A N 1
ATOM 747 C CA . LEU A 1 96 ? 1.785 -4.343 2.877 1.00 97.00 96 LEU A CA 1
ATOM 748 C C . LEU A 1 96 ? 3.118 -5.093 2.819 1.00 97.00 96 LEU A C 1
ATOM 750 O O . LEU A 1 96 ? 4.070 -4.583 2.227 1.00 97.00 96 LEU A O 1
ATOM 754 N N . GLU A 1 97 ? 3.178 -6.305 3.371 1.00 96.12 97 GLU A N 1
ATOM 755 C CA . GLU A 1 97 ? 4.381 -7.139 3.301 1.00 96.12 97 GLU A CA 1
ATOM 756 C C . GLU A 1 97 ? 4.779 -7.384 1.839 1.00 96.12 97 GLU A C 1
ATOM 758 O O . GLU A 1 97 ? 5.887 -7.037 1.434 1.00 96.12 97 GLU A O 1
ATOM 763 N N . ARG A 1 98 ? 3.840 -7.848 1.007 1.00 93.75 98 ARG A N 1
ATOM 764 C CA . ARG A 1 98 ? 4.109 -8.178 -0.399 1.00 93.75 98 ARG A CA 1
ATOM 765 C C . ARG A 1 98 ? 4.413 -6.951 -1.262 1.00 93.75 98 ARG A C 1
ATOM 767 O O . ARG A 1 98 ? 5.398 -6.921 -1.997 1.00 93.75 98 ARG A O 1
ATOM 774 N N . GLU A 1 99 ? 3.551 -5.936 -1.234 1.00 93.31 99 GLU A N 1
ATOM 775 C CA . GLU A 1 99 ? 3.600 -4.835 -2.211 1.00 93.31 99 GLU A CA 1
ATOM 776 C C . GLU A 1 99 ? 4.551 -3.703 -1.826 1.00 93.31 99 GLU A C 1
ATOM 778 O O . GLU A 1 99 ? 4.980 -2.945 -2.708 1.00 93.31 99 GLU A O 1
ATOM 783 N N . TRP A 1 100 ? 4.884 -3.580 -0.541 1.00 93.69 100 TRP A N 1
ATOM 784 C CA . TRP A 1 100 ? 5.772 -2.533 -0.047 1.00 93.69 100 TRP A CA 1
ATOM 785 C C . TRP A 1 100 ? 7.104 -3.095 0.425 1.00 93.69 100 TRP A C 1
ATOM 787 O O . TRP A 1 100 ? 8.140 -2.624 -0.038 1.00 93.69 100 TRP A O 1
ATOM 797 N N . ILE A 1 101 ? 7.105 -4.090 1.308 1.00 94.38 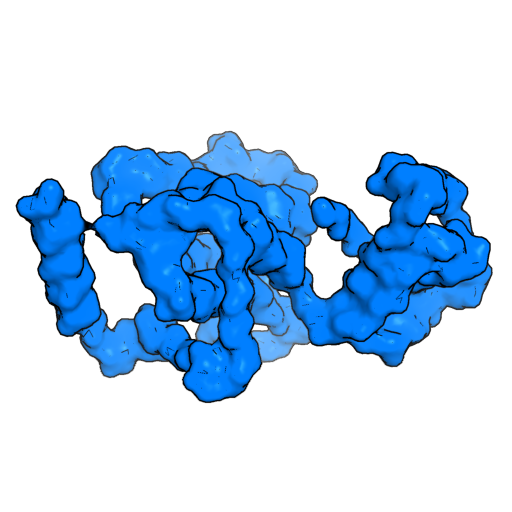101 ILE A N 1
ATOM 798 C CA . ILE A 1 101 ? 8.340 -4.556 1.954 1.00 94.38 101 ILE A CA 1
ATOM 799 C C . ILE A 1 101 ? 9.124 -5.480 1.011 1.00 94.38 101 ILE A C 1
ATOM 801 O O . ILE A 1 101 ? 10.225 -5.129 0.579 1.00 94.38 101 ILE A O 1
ATOM 805 N N . GLU A 1 102 ? 8.537 -6.608 0.613 1.00 92.38 102 GLU A N 1
ATOM 806 C CA . GLU A 1 102 ? 9.164 -7.608 -0.264 1.00 92.38 102 GLU A CA 1
ATOM 807 C C . GLU A 1 102 ? 9.458 -7.039 -1.656 1.00 92.38 102 GLU A C 1
ATOM 809 O O . GLU A 1 102 ? 10.524 -7.274 -2.227 1.00 92.38 102 GLU A O 1
ATOM 814 N N . ALA A 1 103 ? 8.559 -6.200 -2.178 1.00 90.62 103 ALA A N 1
ATOM 815 C CA . ALA A 1 103 ? 8.758 -5.521 -3.455 1.00 90.62 103 ALA A CA 1
ATOM 816 C C . ALA A 1 103 ? 9.819 -4.397 -3.420 1.00 90.62 103 ALA A C 1
ATOM 818 O O . ALA A 1 103 ? 10.035 -3.726 -4.437 1.00 90.62 103 ALA A O 1
ATOM 819 N N . GLY A 1 104 ? 10.477 -4.174 -2.276 1.00 91.25 104 GLY A N 1
ATOM 820 C CA . GLY A 1 104 ? 11.642 -3.299 -2.153 1.00 91.25 104 GLY A CA 1
ATOM 821 C C . GLY A 1 104 ? 11.310 -1.810 -2.167 1.00 91.25 104 GLY A C 1
ATOM 822 O O . GLY A 1 104 ? 12.009 -1.020 -2.812 1.00 91.25 104 GLY A O 1
ATOM 823 N N . HIS A 1 105 ? 10.225 -1.402 -1.501 1.00 91.38 105 HIS A N 1
ATOM 824 C CA . HIS A 1 105 ? 10.033 0.008 -1.188 1.00 91.38 105 HIS A CA 1
ATOM 825 C C . HIS A 1 105 ? 11.171 0.472 -0.265 1.00 91.38 105 HIS A C 1
ATOM 827 O O . HIS A 1 105 ? 11.377 -0.125 0.793 1.00 91.38 105 HIS A O 1
ATOM 833 N N . PRO A 1 106 ? 11.906 1.541 -0.624 1.00 91.31 106 PRO A N 1
ATOM 834 C CA . PRO A 1 106 ? 13.080 1.954 0.126 1.00 91.31 106 PRO A CA 1
ATOM 835 C C . PRO A 1 106 ? 12.695 2.753 1.383 1.00 91.31 106 PRO A C 1
ATOM 837 O O . PRO A 1 106 ? 12.923 3.963 1.435 1.00 91.31 106 PRO A O 1
ATOM 840 N N . PHE A 1 107 ? 12.076 2.091 2.370 1.00 92.00 107 PHE A N 1
ATOM 841 C CA . PHE A 1 107 ? 11.573 2.714 3.602 1.00 92.00 107 PHE A CA 1
ATOM 842 C C . PHE A 1 107 ? 12.672 3.461 4.348 1.00 92.00 107 PHE A C 1
ATOM 844 O O . PHE A 1 107 ? 12.492 4.635 4.648 1.00 92.00 107 PHE A O 1
ATOM 851 N N . HIS A 1 108 ? 13.836 2.843 4.568 1.00 89.56 108 HIS A N 1
ATOM 852 C CA . HIS A 1 108 ? 14.930 3.518 5.268 1.00 89.56 108 HIS A CA 1
ATOM 853 C C . HIS A 1 108 ? 15.335 4.831 4.584 1.00 89.56 108 HIS A C 1
ATOM 855 O O . HIS A 1 108 ? 15.486 5.846 5.249 1.00 89.56 108 HIS A O 1
ATOM 861 N N . LEU A 1 109 ? 15.450 4.856 3.256 1.00 88.19 109 LEU A N 1
ATOM 862 C CA . LEU A 1 109 ? 15.788 6.064 2.504 1.00 88.19 109 LEU A CA 1
ATOM 863 C C . LEU A 1 109 ? 14.656 7.103 2.521 1.00 88.19 109 LEU A C 1
ATOM 865 O O . LEU A 1 109 ? 14.923 8.294 2.679 1.00 88.19 109 LEU A O 1
ATOM 869 N N . ARG A 1 110 ? 13.404 6.667 2.331 1.00 85.94 110 ARG A N 1
ATOM 870 C CA . ARG A 1 110 ? 12.221 7.541 2.183 1.00 85.94 110 ARG A CA 1
ATOM 871 C C . ARG A 1 110 ? 11.675 8.065 3.511 1.00 85.94 110 ARG A C 1
ATOM 873 O O . ARG A 1 110 ? 11.074 9.133 3.518 1.00 85.94 110 ARG A O 1
ATOM 880 N N . CYS A 1 111 ? 11.918 7.343 4.597 1.00 85.25 111 CYS A N 1
ATOM 881 C CA . CYS A 1 111 ? 11.484 7.652 5.957 1.00 85.25 111 CYS A CA 1
ATOM 882 C C . CYS A 1 111 ? 12.675 7.936 6.895 1.00 85.25 111 CYS A C 1
ATOM 884 O O . CYS A 1 111 ? 12.496 7.990 8.106 1.00 85.25 111 CYS A O 1
ATOM 886 N N . SER A 1 112 ? 13.889 8.148 6.353 1.00 77.44 112 SER A N 1
ATOM 887 C CA . SER A 1 112 ? 15.110 8.465 7.131 1.00 77.44 112 SER A CA 1
ATOM 888 C C . SER A 1 112 ? 14.989 9.728 7.983 1.00 77.44 112 SER A C 1
ATOM 890 O O . SER A 1 112 ? 15.741 9.916 8.941 1.00 77.44 112 SER A O 1
ATOM 892 N N . ARG A 1 113 ? 14.071 10.622 7.617 1.00 72.94 113 ARG A N 1
ATOM 893 C CA . ARG A 1 113 ? 13.749 11.839 8.350 1.00 72.94 113 ARG A CA 1
ATOM 894 C C . ARG A 1 113 ? 12.256 11.886 8.598 1.00 72.94 113 ARG A C 1
ATOM 896 O O . ARG A 1 113 ? 11.464 11.314 7.854 1.00 72.94 113 ARG A O 1
ATOM 903 N N . SER A 1 114 ? 11.893 12.605 9.652 1.00 66.94 114 SER A N 1
ATOM 904 C CA . SER A 1 114 ? 10.504 12.921 9.960 1.00 66.94 114 SER A CA 1
ATOM 905 C C . SER A 1 114 ? 9.780 13.452 8.719 1.00 66.94 114 SER A C 1
ATOM 907 O O . SER A 1 114 ? 10.325 14.310 8.022 1.00 66.94 114 SER A O 1
ATOM 909 N N . ALA A 1 115 ? 8.534 13.014 8.498 1.00 61.81 115 ALA A N 1
ATOM 910 C CA . ALA A 1 115 ? 7.639 13.569 7.473 1.00 61.81 115 ALA A CA 1
ATOM 911 C C . ALA A 1 115 ? 7.496 15.104 7.558 1.00 61.81 115 ALA A C 1
ATOM 913 O O . ALA A 1 115 ? 7.083 15.747 6.600 1.00 61.81 115 ALA A O 1
ATOM 914 N N . TYR A 1 116 ? 7.844 15.682 8.712 1.00 65.62 116 TYR A N 1
ATOM 915 C CA . TYR A 1 116 ? 7.780 17.108 9.013 1.00 65.62 116 TYR A CA 1
ATOM 916 C C . TYR A 1 116 ? 9.126 17.838 8.818 1.00 65.62 116 TYR A C 1
ATOM 918 O O . TYR A 1 116 ? 9.250 19.005 9.181 1.00 65.62 116 TYR A O 1
ATOM 926 N N . SER A 1 117 ? 10.165 17.174 8.296 1.00 66.94 117 SER A N 1
ATOM 927 C CA . SER A 1 117 ? 11.474 17.801 8.081 1.00 66.94 117 SER A CA 1
ATOM 928 C C . SER A 1 117 ? 11.419 18.856 6.972 1.00 66.94 117 SER A C 1
ATOM 930 O O . SER A 1 117 ? 10.923 18.612 5.878 1.00 66.94 117 SER A O 1
ATOM 932 N N . HIS A 1 118 ? 12.003 20.032 7.218 1.00 67.06 118 HIS A N 1
ATOM 933 C CA . HIS A 1 118 ? 12.127 21.094 6.209 1.00 67.06 118 HIS A CA 1
ATOM 934 C C . HIS A 1 118 ? 13.312 20.898 5.247 1.00 67.06 118 HIS A C 1
ATOM 936 O O . HIS A 1 118 ? 13.507 21.686 4.317 1.00 67.06 118 HIS A O 1
ATOM 942 N N . ALA A 1 119 ? 14.130 19.867 5.462 1.00 65.88 119 ALA A N 1
ATOM 943 C CA . ALA A 1 119 ? 15.303 19.607 4.647 1.00 65.88 119 ALA A CA 1
ATOM 944 C C . ALA A 1 119 ? 14.917 18.895 3.344 1.00 65.88 119 ALA A C 1
ATOM 946 O O . ALA A 1 119 ? 14.565 17.724 3.345 1.00 65.88 119 ALA A O 1
ATOM 947 N N . ARG A 1 120 ? 15.038 19.590 2.210 1.00 57.59 120 ARG A N 1
ATOM 948 C CA . ARG A 1 120 ? 14.692 19.035 0.893 1.00 57.59 120 ARG A CA 1
ATOM 949 C C . ARG A 1 120 ? 15.794 18.116 0.370 1.00 57.59 120 ARG A C 1
ATOM 951 O O . ARG A 1 120 ? 16.713 18.567 -0.316 1.00 57.59 120 ARG A O 1
ATOM 958 N N . LEU A 1 121 ? 15.699 16.821 0.652 1.00 59.56 121 LEU A N 1
ATOM 959 C CA . LEU A 1 121 ? 16.481 15.823 -0.075 1.00 59.56 121 LEU A CA 1
ATOM 960 C C . LEU A 1 121 ? 15.856 15.592 -1.457 1.00 59.56 121 LEU A C 1
ATOM 962 O O . LEU A 1 121 ? 14.642 15.483 -1.592 1.00 59.56 121 LEU A O 1
ATOM 966 N N . LYS A 1 122 ? 16.689 15.444 -2.497 1.00 59.97 122 LYS A N 1
ATOM 967 C CA . LYS A 1 122 ? 16.256 15.179 -3.890 1.00 59.97 122 LYS A CA 1
ATOM 968 C C . LYS A 1 122 ? 15.396 13.915 -4.069 1.00 59.97 122 LYS A C 1
ATOM 970 O O . LYS A 1 122 ? 14.922 13.666 -5.172 1.00 59.97 122 LYS A O 1
ATOM 975 N N . GLN A 1 123 ? 15.271 13.085 -3.037 1.00 61.38 123 GLN A N 1
ATOM 976 C CA . GLN A 1 123 ? 14.680 11.756 -3.112 1.00 61.38 123 GLN A CA 1
ATOM 977 C C . GLN A 1 123 ? 13.571 11.503 -2.077 1.00 61.38 123 GLN A C 1
ATOM 979 O O . GLN A 1 123 ? 13.047 10.394 -2.039 1.00 61.38 123 GLN A O 1
ATOM 984 N N . GLU A 1 124 ? 13.180 12.477 -1.253 1.00 63.66 124 GLU A N 1
ATOM 985 C CA . GLU A 1 124 ? 12.014 12.297 -0.381 1.00 63.66 124 GLU A CA 1
ATOM 986 C C . GLU A 1 124 ? 10.723 12.373 -1.203 1.00 63.66 124 GLU A C 1
ATOM 988 O O . GLU A 1 124 ? 10.484 13.325 -1.942 1.00 63.66 124 GLU A O 1
ATOM 993 N N . ALA A 1 125 ? 9.903 11.332 -1.088 1.00 71.56 125 ALA A N 1
ATOM 994 C CA . ALA A 1 125 ? 8.545 11.294 -1.606 1.00 71.56 125 ALA A CA 1
ATOM 995 C C . ALA A 1 125 ? 7.708 10.528 -0.574 1.00 71.56 125 ALA A C 1
ATOM 997 O O . ALA A 1 125 ? 8.054 9.374 -0.289 1.00 71.56 125 ALA A O 1
ATOM 998 N N . PRO A 1 126 ? 6.649 11.126 0.001 1.00 84.88 126 PRO A N 1
ATOM 999 C CA . PRO A 1 126 ? 5.837 10.514 1.051 1.00 84.88 126 PRO A CA 1
ATOM 1000 C C . PRO A 1 126 ? 4.884 9.456 0.468 1.00 84.88 126 PRO A C 1
ATOM 1002 O O . PRO A 1 126 ? 3.687 9.478 0.718 1.00 84.88 126 PRO A O 1
ATOM 1005 N N . LEU A 1 127 ? 5.409 8.526 -0.336 1.00 88.00 127 LEU A N 1
ATOM 1006 C CA . LEU A 1 127 ? 4.623 7.556 -1.102 1.00 88.00 127 LEU A CA 1
ATOM 1007 C C . LEU A 1 127 ? 3.802 6.653 -0.182 1.00 88.00 127 LEU A C 1
ATOM 1009 O O . LEU A 1 127 ? 2.625 6.427 -0.433 1.00 88.00 127 LEU A O 1
ATOM 1013 N N . PHE A 1 128 ? 4.414 6.143 0.889 1.00 92.75 128 PHE A N 1
ATOM 1014 C CA . PHE A 1 128 ? 3.703 5.292 1.839 1.00 92.75 128 PHE A CA 1
ATOM 1015 C C . PHE A 1 128 ? 2.592 6.059 2.557 1.00 92.75 128 PHE A C 1
ATOM 1017 O O . PHE A 1 128 ? 1.475 5.564 2.660 1.00 92.75 128 PHE A O 1
ATOM 1024 N N . LEU A 1 129 ? 2.860 7.304 2.959 1.00 92.88 129 LEU A N 1
ATOM 1025 C CA . LEU A 1 129 ? 1.839 8.184 3.520 1.00 92.88 129 LEU A CA 1
ATOM 1026 C C . LEU A 1 129 ? 0.702 8.442 2.516 1.00 92.88 129 LEU A C 1
ATOM 1028 O O . LEU A 1 129 ? -0.459 8.308 2.882 1.00 92.88 129 LEU A O 1
ATOM 1032 N N . LEU A 1 130 ? 1.011 8.752 1.255 1.00 92.44 130 LEU A N 1
ATOM 1033 C CA . LEU A 1 130 ? -0.007 8.985 0.229 1.00 92.44 130 LEU A CA 1
ATOM 1034 C C . LEU A 1 130 ? -0.865 7.734 -0.014 1.00 92.44 130 LEU A C 1
ATOM 1036 O O . LEU A 1 130 ? -2.074 7.844 -0.188 1.00 92.44 130 LEU A O 1
ATOM 1040 N N . PHE A 1 131 ? -0.272 6.539 0.038 1.00 95.62 131 PHE A N 1
ATOM 1041 C CA . PHE A 1 131 ? -1.034 5.290 0.007 1.00 95.62 131 PHE A CA 1
ATOM 1042 C C . PHE A 1 131 ? -1.985 5.160 1.198 1.00 95.62 131 PHE A C 1
ATOM 1044 O O . PHE A 1 131 ? -3.157 4.849 0.997 1.00 95.62 131 PHE A O 1
ATOM 1051 N N . LEU A 1 132 ? -1.500 5.406 2.419 1.00 97.06 132 LEU A N 1
ATOM 1052 C CA . LEU A 1 132 ? -2.336 5.354 3.619 1.00 97.06 132 LEU A CA 1
ATOM 1053 C C . LEU A 1 132 ? -3.473 6.383 3.557 1.00 97.06 132 LEU A C 1
ATOM 1055 O O . LEU A 1 132 ? -4.593 6.045 3.926 1.00 97.06 132 LEU A O 1
ATOM 1059 N N . ASP A 1 133 ? -3.215 7.585 3.032 1.00 96.12 133 ASP A N 1
ATOM 1060 C CA . ASP A 1 133 ? -4.243 8.603 2.790 1.00 96.12 133 ASP A CA 1
ATOM 1061 C C . ASP A 1 133 ? -5.293 8.081 1.804 1.00 96.12 133 ASP A C 1
ATOM 1063 O O . ASP A 1 133 ? -6.475 8.062 2.126 1.00 96.12 133 ASP A O 1
ATOM 1067 N N . CYS A 1 134 ? -4.891 7.514 0.661 1.00 96.81 134 CYS A N 1
ATOM 1068 C CA . CYS A 1 134 ? -5.844 6.903 -0.270 1.00 96.81 134 CYS A CA 1
ATOM 1069 C C . CYS A 1 134 ? -6.695 5.801 0.385 1.00 96.81 134 CYS A C 1
ATOM 1071 O O . CYS A 1 134 ? -7.896 5.732 0.131 1.00 96.81 134 CYS A O 1
ATOM 1073 N N . VAL A 1 135 ? -6.113 4.955 1.241 1.00 97.94 135 VAL A N 1
ATOM 1074 C CA . VAL A 1 135 ? -6.868 3.932 1.989 1.00 97.94 135 VAL A CA 1
ATOM 1075 C C . VAL A 1 135 ? -7.817 4.574 3.007 1.00 97.94 135 VAL A C 1
ATOM 1077 O O . VAL A 1 135 ? -8.939 4.098 3.182 1.00 97.94 135 VAL A O 1
ATOM 1080 N N . TRP A 1 136 ? -7.421 5.684 3.631 1.00 97.88 136 TRP A N 1
ATOM 1081 C CA . TRP A 1 136 ? -8.304 6.482 4.480 1.00 97.88 136 TRP A CA 1
ATOM 1082 C C . TRP A 1 136 ? -9.457 7.109 3.676 1.00 97.88 136 TRP A C 1
ATOM 1084 O O . TRP A 1 136 ? -10.604 7.049 4.113 1.00 97.88 136 TRP A O 1
ATOM 1094 N N . GLN A 1 137 ? -9.222 7.611 2.458 1.00 97.88 137 GLN A N 1
ATOM 1095 C CA . GLN A 1 137 ? -10.311 8.073 1.581 1.00 97.88 137 GLN A CA 1
ATOM 1096 C C . GLN A 1 137 ? -11.297 6.934 1.271 1.00 97.88 137 GLN A C 1
ATOM 1098 O O . GLN A 1 137 ? -12.512 7.145 1.284 1.00 97.88 137 GLN A O 1
ATOM 1103 N N . LEU A 1 138 ? -10.797 5.710 1.040 1.00 97.62 138 LEU A N 1
ATOM 1104 C CA . LEU A 1 138 ? -11.649 4.534 0.834 1.00 97.62 138 LEU A CA 1
ATOM 1105 C C . LEU A 1 138 ? -12.491 4.218 2.073 1.00 97.62 138 LEU A C 1
ATOM 1107 O O . LEU A 1 138 ? -13.686 3.975 1.931 1.00 97.62 138 LEU A O 1
ATOM 1111 N N . SER A 1 139 ? -11.915 4.254 3.279 1.00 96.69 139 SER A N 1
ATOM 1112 C CA . SER A 1 139 ? -12.677 3.988 4.508 1.00 96.69 139 SER A CA 1
ATOM 1113 C C . SER A 1 139 ? -13.781 5.024 4.739 1.00 96.69 139 SER A C 1
ATOM 1115 O O . SER A 1 139 ? -14.853 4.681 5.232 1.00 96.69 139 SER A O 1
ATOM 1117 N N . ARG A 1 140 ? -13.571 6.278 4.319 1.00 95.88 140 ARG A N 1
ATOM 1118 C CA . ARG A 1 140 ? -14.580 7.347 4.387 1.00 95.88 140 ARG A CA 1
ATOM 1119 C C . ARG A 1 140 ? -15.733 7.140 3.410 1.00 95.88 140 ARG A C 1
ATOM 1121 O O . ARG A 1 140 ? -16.882 7.366 3.782 1.00 95.88 140 ARG A O 1
ATOM 1128 N N . GLN A 1 141 ? -15.436 6.736 2.177 1.00 97.31 141 GLN A N 1
ATOM 1129 C CA . GLN A 1 141 ? -16.458 6.506 1.150 1.00 97.31 141 GLN A CA 1
ATOM 1130 C C . GLN A 1 141 ? -17.169 5.151 1.324 1.00 97.31 141 GLN A C 1
ATOM 1132 O O . GLN A 1 141 ? -18.323 5.009 0.929 1.00 97.31 141 GLN A O 1
ATOM 1137 N N . PHE A 1 142 ? -16.513 4.177 1.963 1.00 97.31 142 PHE A N 1
ATOM 1138 C CA . PHE A 1 142 ? -17.021 2.822 2.192 1.00 97.31 142 PHE A CA 1
ATOM 1139 C C . PHE A 1 142 ? -16.884 2.409 3.672 1.00 97.31 142 PHE A C 1
ATOM 1141 O O . PHE A 1 142 ? -16.122 1.486 3.984 1.00 97.31 142 PHE A O 1
ATOM 1148 N N . PRO A 1 143 ? -17.642 3.037 4.593 1.00 95.62 143 PRO A N 1
ATOM 1149 C CA . PRO A 1 143 ? -17.455 2.900 6.046 1.00 95.62 143 PRO A CA 1
ATOM 1150 C C . PRO A 1 143 ? -17.600 1.472 6.586 1.00 95.62 143 PRO A C 1
ATOM 1152 O O . PRO A 1 143 ? -17.066 1.164 7.646 1.00 95.62 143 PRO A O 1
ATOM 1155 N N . PHE A 1 144 ? -18.275 0.585 5.854 1.00 96.69 144 PHE A N 1
ATOM 1156 C CA . PHE A 1 144 ? -18.504 -0.805 6.258 1.00 96.69 144 PHE A CA 1
ATOM 1157 C C . PHE A 1 144 ? -17.551 -1.808 5.588 1.00 96.69 144 PHE A C 1
ATOM 1159 O O . PHE A 1 144 ? -17.583 -2.984 5.921 1.00 96.69 144 PHE A O 1
ATOM 1166 N N . SER A 1 145 ? -16.734 -1.394 4.610 1.00 97.94 145 SER A N 1
ATOM 1167 C CA . SER A 1 145 ? -16.019 -2.340 3.726 1.00 97.94 145 SER A CA 1
ATOM 1168 C C . SER A 1 145 ? -14.604 -2.709 4.174 1.00 97.94 145 SER A C 1
ATOM 1170 O O . SER A 1 145 ? -14.037 -3.649 3.618 1.00 97.94 145 SER A O 1
ATOM 1172 N N . LEU A 1 146 ? -14.019 -1.977 5.127 1.00 98.25 146 LEU A N 1
ATOM 1173 C CA . LEU A 1 146 ? -12.675 -2.226 5.660 1.00 98.25 146 LEU A CA 1
ATOM 1174 C C . LEU A 1 146 ? -12.789 -2.723 7.107 1.00 98.25 146 LEU A C 1
ATOM 1176 O O . LEU A 1 146 ? -13.460 -2.087 7.919 1.00 98.25 146 LEU A O 1
ATOM 1180 N N . GLU A 1 147 ? -12.145 -3.854 7.418 1.00 98.06 147 GLU A N 1
ATOM 1181 C CA . GLU A 1 147 ? -12.159 -4.479 8.757 1.00 98.06 147 GLU A CA 1
ATOM 1182 C C . GLU A 1 147 ? -11.359 -3.660 9.766 1.00 98.06 147 GLU A C 1
ATOM 1184 O O . GLU A 1 147 ? -11.553 -3.787 10.969 1.00 98.06 147 GLU A O 1
ATOM 1189 N N . PHE A 1 148 ? -10.454 -2.811 9.289 1.00 97.88 148 PHE A N 1
ATOM 1190 C CA . PHE A 1 148 ? -9.599 -1.989 10.123 1.00 97.88 148 PHE A CA 1
ATOM 1191 C C . PHE A 1 148 ? -10.016 -0.517 10.120 1.00 97.88 148 PHE A C 1
ATOM 1193 O O . PHE A 1 148 ? -10.556 0.003 9.144 1.00 97.88 148 PHE A O 1
ATOM 1200 N N . SER A 1 149 ? -9.736 0.162 11.228 1.00 95.19 149 SER A N 1
ATOM 1201 C CA . SER A 1 149 ? -10.057 1.567 11.452 1.00 95.19 149 SER A CA 1
ATOM 1202 C C . SER A 1 149 ? -8.897 2.498 11.083 1.00 95.19 149 SER A C 1
ATOM 1204 O O . SER A 1 149 ? -7.761 2.078 10.841 1.00 95.19 149 SER A O 1
ATOM 1206 N N . GLU A 1 150 ? -9.173 3.804 11.098 1.00 95.38 150 GLU A N 1
ATOM 1207 C CA . GLU A 1 150 ? -8.167 4.863 10.937 1.00 95.38 150 GLU A CA 1
ATOM 1208 C C . GLU A 1 150 ? -6.981 4.703 11.902 1.00 95.38 150 GLU A C 1
ATOM 1210 O O . GLU A 1 150 ? -5.841 4.999 11.542 1.00 95.38 150 GLU A O 1
ATOM 1215 N N . ARG A 1 151 ? -7.221 4.160 13.101 1.00 94.62 151 ARG A N 1
ATOM 1216 C CA . ARG A 1 151 ? -6.181 3.940 14.111 1.00 94.62 151 ARG A CA 1
ATO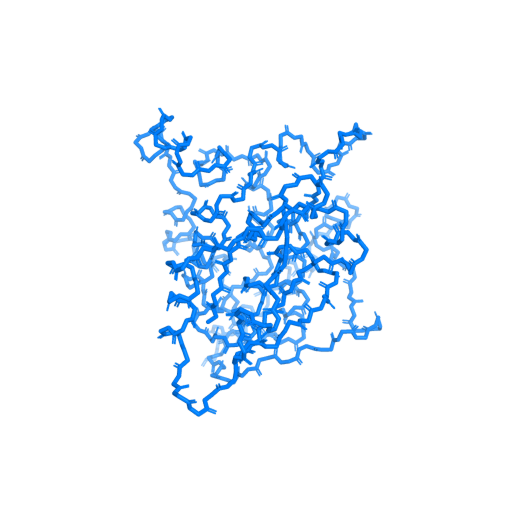M 1217 C C . ARG A 1 151 ? -5.068 3.015 13.616 1.00 94.62 151 ARG A C 1
ATOM 1219 O O . ARG A 1 151 ? -3.906 3.229 13.974 1.00 94.62 151 ARG A O 1
ATOM 1226 N N . LEU A 1 152 ? -5.392 2.022 12.780 1.00 97.56 152 LEU A N 1
ATOM 1227 C CA . LEU A 1 152 ? -4.373 1.184 12.143 1.00 97.56 152 LEU A CA 1
ATOM 1228 C C . LEU A 1 152 ? -3.496 2.029 11.219 1.00 97.56 152 LEU A C 1
ATOM 1230 O O . LEU A 1 152 ? -2.275 1.947 11.298 1.00 97.56 152 LEU A O 1
ATOM 1234 N N . LEU A 1 153 ? -4.109 2.853 10.367 1.00 97.94 153 LEU A N 1
ATOM 1235 C CA . LEU A 1 153 ? -3.397 3.665 9.380 1.00 97.94 153 LEU A CA 1
ATOM 1236 C C . LEU A 1 153 ? -2.462 4.680 10.052 1.00 97.94 153 LEU A C 1
ATOM 1238 O O . LEU A 1 153 ? -1.314 4.817 9.636 1.00 97.94 153 LEU A O 1
ATOM 1242 N N . LEU A 1 154 ? -2.909 5.319 11.138 1.00 95.94 154 LEU A N 1
ATOM 1243 C CA . LEU A 1 154 ? -2.067 6.200 11.957 1.00 95.94 154 LEU A CA 1
ATOM 1244 C C . LEU A 1 154 ? -0.892 5.438 12.589 1.00 95.94 154 LEU A C 1
ATOM 1246 O O . LEU A 1 154 ? 0.246 5.897 12.536 1.00 95.94 154 LEU A O 1
ATOM 1250 N N . THR A 1 155 ? -1.146 4.236 13.116 1.00 96.75 155 THR A N 1
ATOM 1251 C CA . THR A 1 155 ? -0.101 3.389 13.715 1.00 96.75 155 THR A CA 1
ATOM 1252 C C . THR A 1 155 ? 0.934 2.953 12.677 1.00 96.75 155 THR A C 1
ATOM 1254 O O . THR A 1 155 ? 2.132 2.962 12.960 1.00 96.75 155 THR A O 1
ATOM 1257 N N . LEU A 1 156 ? 0.496 2.591 11.468 1.00 97.56 156 LEU A N 1
ATOM 1258 C CA . LEU A 1 156 ? 1.377 2.250 10.350 1.00 97.56 156 LEU A CA 1
ATOM 1259 C C . LEU A 1 156 ? 2.227 3.444 9.925 1.00 97.56 156 LEU A C 1
ATOM 1261 O O . LEU A 1 156 ? 3.424 3.283 9.700 1.00 97.56 156 LEU A O 1
ATOM 1265 N N . PHE A 1 157 ? 1.620 4.631 9.844 1.00 95.56 157 PHE A N 1
ATOM 1266 C CA . PHE A 1 157 ? 2.337 5.867 9.560 1.00 95.56 157 PHE A CA 1
ATOM 1267 C C . PHE A 1 157 ? 3.434 6.113 10.599 1.00 95.56 157 PHE A C 1
ATOM 1269 O O . PHE A 1 157 ? 4.596 6.235 10.222 1.00 95.56 157 PHE A O 1
ATOM 1276 N N . ASP A 1 158 ? 3.103 6.119 11.893 1.00 94.31 158 ASP A N 1
ATOM 1277 C CA . ASP A 1 158 ? 4.092 6.400 12.938 1.00 94.31 158 ASP A CA 1
ATOM 1278 C C . ASP A 1 158 ? 5.232 5.366 12.917 1.00 94.31 158 ASP A C 1
ATOM 1280 O O . ASP A 1 158 ? 6.404 5.744 12.921 1.00 94.31 158 ASP A O 1
ATOM 1284 N N . ASN A 1 159 ? 4.912 4.075 12.757 1.00 95.56 159 ASN A N 1
ATOM 1285 C CA . ASN A 1 159 ? 5.912 3.005 12.693 1.00 95.56 159 ASN A CA 1
ATOM 1286 C C . ASN A 1 159 ? 6.748 2.991 11.400 1.00 95.56 159 ASN A C 1
ATOM 1288 O O . ASN A 1 159 ? 7.817 2.385 11.379 1.00 95.56 159 ASN A O 1
ATOM 1292 N N . ALA A 1 160 ? 6.314 3.640 10.321 1.00 93.88 160 ALA A N 1
ATOM 1293 C CA . ALA A 1 160 ? 7.151 3.774 9.130 1.00 93.88 160 ALA A CA 1
ATOM 1294 C C . ALA A 1 160 ? 8.309 4.765 9.344 1.00 93.88 160 ALA A C 1
ATOM 1296 O O . ALA A 1 160 ? 9.360 4.616 8.725 1.00 93.88 160 ALA A O 1
ATOM 1297 N N . TYR A 1 161 ? 8.129 5.760 10.222 1.00 89.94 161 TYR A N 1
ATOM 1298 C CA . TYR A 1 161 ? 9.128 6.800 10.506 1.00 89.94 161 TYR A CA 1
ATOM 1299 C C . TYR A 1 161 ? 9.913 6.550 11.795 1.00 89.94 161 TYR A C 1
ATOM 1301 O O . TYR A 1 161 ? 11.112 6.820 11.849 1.00 89.94 161 TYR A O 1
ATOM 1309 N N . ALA A 1 162 ? 9.249 6.058 12.839 1.00 88.81 162 ALA A N 1
ATOM 1310 C CA . ALA A 1 162 ? 9.855 5.775 14.130 1.00 88.81 162 ALA A CA 1
ATOM 1311 C C . ALA A 1 162 ? 9.216 4.522 14.728 1.00 88.81 162 ALA A C 1
ATOM 1313 O O . ALA A 1 162 ? 8.046 4.519 15.107 1.00 88.81 162 ALA A O 1
ATOM 1314 N N . SER A 1 163 ? 9.991 3.444 14.819 1.00 90.50 163 SER A N 1
ATOM 1315 C CA . SER A 1 163 ? 9.490 2.166 15.312 1.00 90.50 163 SER A CA 1
ATOM 1316 C C . SER A 1 163 ? 10.511 1.436 16.160 1.00 90.50 163 SER A C 1
ATOM 1318 O O . SER A 1 163 ? 11.716 1.522 15.936 1.00 90.50 163 SER A O 1
ATOM 1320 N N . VAL A 1 164 ? 9.987 0.675 17.115 1.00 92.00 164 VAL A N 1
ATOM 1321 C CA . VAL A 1 164 ? 10.723 -0.344 17.869 1.00 92.00 164 VAL A CA 1
ATOM 1322 C C . VAL A 1 164 ? 10.740 -1.699 17.142 1.00 92.00 164 VAL A C 1
ATOM 1324 O O . VAL A 1 164 ? 11.384 -2.637 17.605 1.00 92.00 164 VAL A O 1
ATOM 1327 N N . TYR A 1 165 ? 10.031 -1.818 16.014 1.00 96.12 165 TYR A N 1
ATOM 1328 C CA . TYR A 1 165 ? 9.890 -3.041 15.224 1.00 96.12 165 TYR A CA 1
ATOM 1329 C C . TYR A 1 165 ? 10.753 -3.012 13.959 1.00 96.12 165 TYR A C 1
ATOM 1331 O O . TYR A 1 165 ? 11.042 -1.957 13.395 1.00 96.12 165 TYR A O 1
ATOM 1339 N N . GLY A 1 166 ? 11.097 -4.196 13.450 1.00 95.88 166 GLY A N 1
ATOM 1340 C CA . GLY A 1 166 ? 11.865 -4.346 12.211 1.00 95.88 166 GLY A CA 1
ATOM 1341 C C . GLY A 1 166 ? 11.066 -4.238 10.919 1.00 95.88 166 GLY A C 1
ATOM 1342 O O . GLY A 1 166 ? 11.644 -4.251 9.830 1.00 95.88 166 GLY A O 1
ATOM 1343 N N . THR A 1 167 ? 9.736 -4.169 11.004 1.00 96.88 167 THR A N 1
ATOM 1344 C CA . THR A 1 167 ? 8.837 -4.309 9.850 1.00 96.88 167 THR A CA 1
ATOM 1345 C C . THR A 1 167 ? 9.182 -3.351 8.712 1.00 96.88 167 THR A C 1
ATOM 1347 O O . THR A 1 167 ? 9.361 -3.815 7.592 1.00 96.88 167 THR A O 1
ATOM 1350 N N . PHE A 1 168 ? 9.411 -2.066 8.997 1.00 95.75 168 PHE A N 1
ATOM 1351 C CA . PHE A 1 168 ? 9.726 -1.046 7.986 1.00 95.75 168 PHE A CA 1
ATOM 1352 C C . PHE A 1 168 ? 11.219 -0.668 7.910 1.00 95.75 168 PHE A C 1
ATOM 1354 O O . PHE A 1 168 ? 11.570 0.372 7.358 1.00 95.75 168 PHE A O 1
ATOM 1361 N N . LEU A 1 169 ? 12.124 -1.493 8.453 1.00 93.56 169 LEU A N 1
ATOM 1362 C CA . LEU A 1 169 ? 13.569 -1.259 8.345 1.00 93.56 169 LEU A CA 1
ATOM 1363 C C . LEU A 1 169 ? 14.135 -1.660 6.970 1.00 93.56 169 LEU A C 1
ATOM 1365 O O . LEU A 1 169 ? 13.604 -2.546 6.292 1.00 93.56 169 LEU A O 1
ATOM 1369 N N . CYS A 1 170 ? 15.287 -1.063 6.634 1.00 94.25 170 CYS A N 1
ATOM 1370 C CA . CYS A 1 170 ? 16.055 -1.263 5.395 1.00 94.25 170 CYS A CA 1
ATOM 1371 C C . CYS A 1 170 ? 15.322 -0.792 4.121 1.00 94.25 170 CYS A C 1
ATOM 1373 O O . CYS A 1 170 ? 14.248 -0.192 4.188 1.00 94.25 170 CYS A O 1
ATOM 1375 N N . ASN A 1 171 ? 15.938 -0.987 2.946 1.00 93.12 171 ASN A N 1
ATOM 1376 C CA . ASN A 1 171 ? 15.368 -0.549 1.665 1.00 93.12 171 ASN A CA 1
ATOM 1377 C C . ASN A 1 171 ? 14.868 -1.675 0.753 1.00 93.12 171 ASN A C 1
ATOM 1379 O O . ASN A 1 171 ? 14.224 -1.403 -0.259 1.00 93.12 171 ASN A O 1
ATOM 1383 N N . ASN A 1 172 ? 15.246 -2.918 1.033 1.00 92.69 172 ASN A N 1
ATOM 1384 C CA . ASN A 1 172 ? 14.926 -4.090 0.222 1.00 92.69 172 ASN A CA 1
ATOM 1385 C C . ASN A 1 172 ? 15.204 -5.373 1.016 1.00 92.69 172 ASN A C 1
ATOM 1387 O O . ASN A 1 172 ? 15.920 -5.342 2.018 1.00 92.69 172 ASN A O 1
ATOM 1391 N N . GLU A 1 173 ? 14.686 -6.508 0.539 1.00 92.94 173 GLU A N 1
ATOM 1392 C CA . GLU A 1 173 ? 14.832 -7.794 1.234 1.00 92.94 173 GLU A CA 1
ATOM 1393 C C . GLU A 1 173 ? 16.295 -8.240 1.370 1.00 92.94 173 GLU A C 1
ATOM 1395 O O . GLU A 1 173 ? 16.680 -8.779 2.403 1.00 92.94 173 GLU A O 1
ATOM 1400 N N . LYS A 1 174 ? 17.160 -7.927 0.393 1.00 94.44 174 LYS A N 1
ATOM 1401 C CA . LYS A 1 174 ? 18.594 -8.242 0.486 1.00 94.44 174 LYS A CA 1
ATOM 1402 C C . LYS A 1 174 ? 19.239 -7.567 1.701 1.00 94.44 174 LYS A C 1
ATOM 1404 O O . LYS A 1 174 ? 19.955 -8.224 2.454 1.00 94.44 174 LYS A O 1
ATOM 1409 N N . GLU A 1 175 ? 18.997 -6.273 1.901 1.00 96.38 175 GLU A N 1
ATOM 1410 C CA . GLU A 1 175 ? 19.478 -5.545 3.082 1.00 96.38 175 GLU A CA 1
ATOM 1411 C C . GLU A 1 175 ? 18.885 -6.112 4.377 1.00 96.38 175 GLU A C 1
ATOM 1413 O O . GLU A 1 175 ? 19.618 -6.293 5.347 1.00 96.38 175 GLU A O 1
ATOM 1418 N N . ARG A 1 176 ? 17.592 -6.462 4.382 1.00 96.19 176 ARG A N 1
ATOM 1419 C CA . ARG A 1 176 ? 16.921 -7.057 5.552 1.00 96.19 176 ARG A CA 1
ATOM 1420 C C . ARG A 1 176 ? 17.557 -8.386 5.962 1.00 96.19 176 ARG A C 1
ATOM 1422 O O . ARG A 1 176 ? 17.778 -8.604 7.154 1.00 96.19 176 ARG A O 1
ATOM 1429 N N . CYS A 1 177 ? 17.912 -9.235 4.994 1.00 96.31 177 CYS A N 1
ATOM 1430 C CA . CYS A 1 177 ? 18.650 -10.475 5.241 1.00 96.31 177 CYS A CA 1
ATOM 1431 C C . CYS A 1 177 ? 20.055 -10.209 5.796 1.00 96.31 177 CYS A C 1
ATOM 1433 O O . CYS A 1 177 ? 20.460 -10.843 6.767 1.00 96.31 177 CYS A O 1
ATOM 1435 N N . LEU A 1 178 ? 20.798 -9.258 5.217 1.00 97.31 178 LEU A N 1
ATOM 1436 C CA . LEU A 1 178 ? 22.149 -8.913 5.681 1.00 97.31 178 LEU A CA 1
ATOM 1437 C C . LEU A 1 178 ? 22.149 -8.374 7.118 1.00 97.31 178 LEU A C 1
ATOM 1439 O O . LEU A 1 178 ? 23.023 -8.722 7.909 1.00 97.31 178 LEU A O 1
ATOM 1443 N N . CYS A 1 179 ? 21.150 -7.564 7.465 1.00 95.62 179 CYS A N 1
ATOM 1444 C CA . CYS A 1 179 ? 20.962 -7.031 8.813 1.00 95.62 179 CYS A CA 1
ATOM 1445 C C . CYS A 1 179 ? 20.323 -8.036 9.789 1.00 95.62 179 CYS A C 1
ATOM 1447 O O . CYS A 1 179 ? 20.192 -7.713 10.972 1.00 95.62 179 CYS A O 1
ATOM 1449 N N . LYS A 1 180 ? 19.936 -9.234 9.319 1.00 97.00 180 LYS A N 1
ATOM 1450 C CA . LYS A 1 180 ? 19.236 -10.264 10.105 1.00 97.00 180 LYS A CA 1
ATOM 1451 C C . LYS A 1 180 ? 18.026 -9.691 10.847 1.00 97.00 180 LYS A C 1
ATOM 1453 O O . LYS A 1 180 ? 17.873 -9.849 12.057 1.00 97.00 180 LYS A O 1
ATOM 1458 N N . VAL A 1 181 ? 17.202 -8.920 10.130 1.00 96.06 181 VAL A N 1
ATOM 1459 C CA . VAL A 1 181 ? 16.075 -8.185 10.732 1.00 96.06 181 VAL A CA 1
ATOM 1460 C C . VAL A 1 181 ? 15.100 -9.146 11.414 1.00 96.06 181 VAL A C 1
ATOM 1462 O O . VAL A 1 181 ? 14.643 -8.856 12.515 1.00 96.06 181 VAL A O 1
ATOM 1465 N N . LYS A 1 182 ? 14.815 -10.301 10.801 1.00 94.12 182 LYS A N 1
ATOM 1466 C CA . LYS A 1 182 ? 13.862 -11.288 11.337 1.00 94.12 182 LYS A CA 1
ATOM 1467 C C . LYS A 1 182 ? 14.335 -11.885 12.666 1.00 94.12 182 LYS A C 1
ATOM 1469 O O . LYS A 1 182 ? 13.511 -12.193 13.517 1.00 94.12 182 LYS A O 1
ATOM 1474 N N . GLU A 1 183 ? 15.643 -12.025 12.844 1.00 96.50 183 GLU A N 1
ATOM 1475 C CA . GLU A 1 183 ? 16.268 -12.610 14.028 1.00 96.50 183 GLU A CA 1
ATOM 1476 C C . GLU A 1 183 ? 16.532 -11.573 15.125 1.00 96.50 183 GLU A C 1
ATOM 1478 O O . GLU A 1 183 ? 16.420 -11.881 16.309 1.00 96.50 183 GLU A O 1
ATOM 1483 N N . ASN A 1 184 ? 16.881 -10.345 14.738 1.00 97.06 184 ASN A N 1
ATOM 1484 C CA . ASN A 1 184 ? 17.341 -9.309 15.664 1.00 97.06 184 ASN A CA 1
ATOM 1485 C C . ASN A 1 184 ? 16.246 -8.328 16.100 1.00 97.06 184 ASN A C 1
ATOM 1487 O O . ASN A 1 184 ? 16.507 -7.460 16.931 1.00 97.06 184 ASN A O 1
ATOM 1491 N N . THR A 1 185 ? 15.045 -8.401 15.524 1.00 96.94 185 THR A N 1
ATOM 1492 C CA . THR A 1 185 ? 13.968 -7.441 15.801 1.00 96.94 185 THR A CA 1
ATOM 1493 C C . THR A 1 185 ? 12.611 -8.122 15.917 1.00 96.94 185 THR A C 1
ATOM 1495 O O . THR A 1 185 ? 12.383 -9.207 15.385 1.00 96.94 185 THR A O 1
ATOM 1498 N N . HIS A 1 186 ? 11.674 -7.453 16.585 1.00 96.69 186 HIS A N 1
ATOM 1499 C CA . HIS A 1 186 ? 10.287 -7.898 16.637 1.00 96.69 186 HIS A CA 1
ATOM 1500 C C 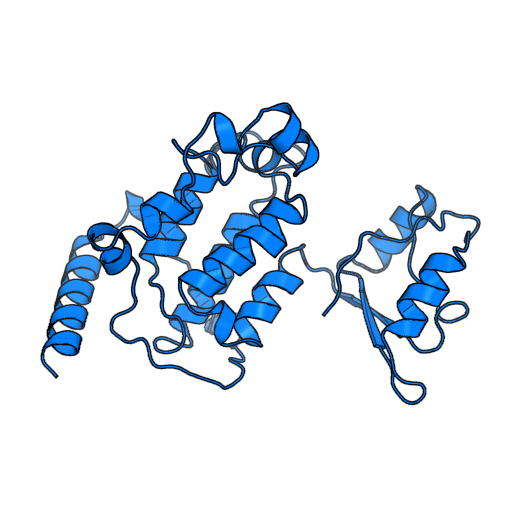. HIS A 1 186 ? 9.500 -7.413 15.415 1.00 96.69 186 HIS A C 1
ATOM 1502 O O . HIS A 1 186 ? 9.745 -6.330 14.880 1.00 96.69 186 HIS A O 1
ATOM 1508 N N . SER A 1 187 ? 8.508 -8.202 15.001 1.00 96.50 187 SER A N 1
ATOM 1509 C CA . SER A 1 187 ? 7.566 -7.824 13.946 1.00 96.50 187 SER A CA 1
ATOM 1510 C C . SER A 1 187 ? 6.428 -6.970 14.506 1.00 96.50 187 SER A C 1
ATOM 1512 O O . SER A 1 187 ? 5.790 -7.353 15.488 1.00 96.50 187 SER A O 1
ATOM 1514 N N . LEU A 1 188 ? 6.116 -5.860 13.830 1.00 97.44 188 LEU A N 1
ATOM 1515 C CA . LEU A 1 188 ? 4.936 -5.044 14.120 1.00 97.44 188 LEU A CA 1
ATOM 1516 C C . LEU A 1 188 ? 3.654 -5.874 13.980 1.00 97.44 188 LEU A C 1
ATOM 1518 O O . LEU A 1 188 ? 2.744 -5.741 14.792 1.00 97.44 188 LEU A O 1
ATOM 1522 N N . TRP A 1 189 ? 3.594 -6.779 12.998 1.00 97.19 189 TRP A N 1
ATOM 1523 C CA . TRP A 1 189 ? 2.438 -7.654 12.776 1.00 97.19 189 TRP A CA 1
ATOM 1524 C C . TRP A 1 189 ? 2.180 -8.572 13.965 1.00 97.19 189 TRP A C 1
ATOM 1526 O O . TRP A 1 189 ? 1.033 -8.762 14.361 1.00 97.19 189 TRP A O 1
ATOM 1536 N N . ALA A 1 190 ? 3.246 -9.108 14.566 1.00 96.31 190 ALA A N 1
ATOM 1537 C CA . ALA A 1 190 ? 3.132 -9.972 15.735 1.00 96.31 190 ALA A CA 1
ATOM 1538 C C . ALA A 1 190 ? 2.538 -9.223 16.937 1.00 96.31 190 ALA A C 1
ATOM 1540 O O . ALA A 1 190 ? 1.763 -9.804 17.691 1.00 96.31 190 ALA A O 1
ATOM 1541 N N . TRP A 1 191 ? 2.861 -7.936 17.090 1.00 96.25 191 TRP A N 1
ATOM 1542 C CA . TRP A 1 191 ? 2.294 -7.092 18.139 1.00 96.25 191 TRP A CA 1
ATOM 1543 C C . TRP A 1 191 ? 0.848 -6.667 17.838 1.00 96.25 191 TRP A C 1
ATOM 1545 O O . TRP A 1 191 ? -0.033 -6.882 18.668 1.00 96.25 191 TRP A O 1
ATOM 1555 N N . LEU A 1 192 ? 0.575 -6.149 16.633 1.00 96.50 192 LEU A N 1
ATOM 1556 C CA . LEU A 1 192 ? -0.763 -5.692 16.224 1.00 96.50 192 LEU A CA 1
ATOM 1557 C C . LEU A 1 192 ? -1.821 -6.801 16.294 1.00 96.50 192 LEU A C 1
ATOM 1559 O O . LEU A 1 192 ? -2.993 -6.523 16.537 1.00 96.50 192 LEU A O 1
ATOM 1563 N N . ASN A 1 193 ? -1.422 -8.054 16.067 1.00 96.38 193 ASN A N 1
ATOM 1564 C CA . ASN A 1 193 ? -2.333 -9.197 16.062 1.00 96.38 193 ASN A CA 1
ATOM 1565 C C . ASN A 1 193 ? -2.540 -9.841 17.440 1.00 96.38 193 ASN A C 1
ATOM 1567 O O . ASN A 1 193 ? -3.306 -10.801 17.540 1.00 96.38 193 ASN A O 1
ATOM 1571 N N . GLN A 1 194 ? -1.919 -9.327 18.508 1.00 96.56 194 GLN A N 1
ATOM 1572 C CA . GLN A 1 194 ? -2.217 -9.795 19.862 1.00 96.56 194 GLN A CA 1
ATOM 1573 C C . GLN A 1 194 ? -3.698 -9.538 20.193 1.00 96.56 194 GLN A C 1
ATOM 1575 O O . GLN A 1 194 ? -4.184 -8.443 19.914 1.00 96.56 194 GLN A O 1
ATOM 1580 N N . PRO A 1 195 ? -4.434 -10.480 20.818 1.00 91.81 195 PRO A N 1
ATOM 1581 C CA . PRO A 1 195 ? -5.886 -10.360 20.991 1.00 91.81 195 PRO A CA 1
ATOM 1582 C C . PRO A 1 195 ? -6.361 -9.065 21.668 1.00 91.81 195 PRO A C 1
ATOM 1584 O O . PRO A 1 195 ? -7.384 -8.509 21.275 1.00 91.81 195 PRO A O 1
ATOM 1587 N N . GLY A 1 196 ? -5.622 -8.571 22.669 1.00 89.88 196 GLY A N 1
ATOM 1588 C CA . GLY A 1 196 ? -5.952 -7.321 23.364 1.00 89.88 196 GLY A CA 1
ATOM 1589 C C . GLY A 1 196 ? -5.659 -6.064 22.542 1.00 89.88 196 GLY A C 1
ATOM 1590 O O . GLY A 1 196 ? -6.369 -5.068 22.665 1.00 89.88 196 GLY A O 1
ATOM 1591 N N . GLU A 1 197 ? -4.648 -6.117 21.676 1.00 93.44 197 GLU A N 1
ATOM 1592 C CA . GLU A 1 197 ? -4.238 -4.980 20.856 1.00 93.44 197 GLU A CA 1
ATOM 1593 C C . GLU A 1 197 ? -5.055 -4.904 19.562 1.00 93.44 197 GLU A C 1
ATOM 1595 O O . GLU A 1 197 ? -5.563 -3.840 19.209 1.00 93.44 197 GLU A O 1
ATOM 1600 N N . ARG A 1 198 ? -5.285 -6.056 18.918 1.00 94.56 198 ARG A N 1
ATOM 1601 C CA . ARG A 1 198 ? -6.032 -6.204 17.663 1.00 94.56 198 ARG A CA 1
ATOM 1602 C C . ARG A 1 198 ? -7.361 -5.458 17.694 1.00 94.56 198 ARG A C 1
ATOM 1604 O O . ARG A 1 198 ? -7.673 -4.747 16.744 1.00 94.56 198 ARG A O 1
ATOM 1611 N N . LYS A 1 199 ? -8.122 -5.587 18.787 1.00 92.38 199 LYS A N 1
ATOM 1612 C CA . LYS A 1 199 ? -9.454 -4.974 18.938 1.00 92.38 199 LYS A CA 1
ATOM 1613 C C . LYS A 1 199 ? -9.449 -3.460 18.728 1.00 92.38 199 LYS A C 1
ATOM 1615 O O . LYS A 1 199 ? -10.401 -2.935 18.168 1.00 92.38 199 LYS A O 1
ATOM 1620 N N . LYS A 1 200 ? -8.370 -2.764 19.103 1.00 92.19 200 LYS A N 1
ATOM 1621 C CA . LYS A 1 200 ? -8.252 -1.302 18.951 1.00 92.19 200 LYS A CA 1
ATOM 1622 C C . LYS A 1 200 ? -8.216 -0.861 17.488 1.00 92.19 200 LYS A C 1
ATOM 1624 O O . LYS A 1 200 ? -8.493 0.296 17.184 1.00 92.19 200 LYS A O 1
ATOM 1629 N N . TYR A 1 201 ? -7.826 -1.765 16.596 1.00 95.44 201 TYR A N 1
ATOM 1630 C CA . TYR A 1 201 ? -7.659 -1.494 15.174 1.00 95.44 201 TYR A CA 1
ATOM 1631 C C . TYR A 1 201 ? -8.830 -1.954 14.333 1.00 95.44 201 TYR A C 1
ATOM 1633 O O . TYR A 1 201 ? -8.824 -1.668 13.142 1.00 95.44 201 TYR A O 1
ATOM 1641 N N . LEU A 1 202 ? -9.796 -2.667 14.909 1.00 95.56 202 LEU A N 1
ATOM 1642 C CA . LEU A 1 202 ? -10.945 -3.151 14.164 1.00 95.56 202 LEU A CA 1
ATOM 1643 C C . LEU A 1 202 ? -11.971 -2.035 13.985 1.00 95.56 202 LEU A C 1
ATOM 1645 O O . LEU A 1 202 ? -12.155 -1.174 14.844 1.00 95.56 202 LEU A O 1
ATOM 1649 N N . ASN A 1 203 ? -12.627 -2.057 12.837 1.00 95.50 203 ASN A N 1
ATOM 1650 C CA . ASN A 1 203 ? -13.799 -1.263 12.550 1.00 95.50 203 ASN A CA 1
ATOM 1651 C C . ASN A 1 203 ? -15.033 -2.036 13.049 1.00 95.50 203 ASN A C 1
ATOM 1653 O O . ASN A 1 203 ? -15.363 -3.066 12.457 1.00 95.50 203 ASN A O 1
ATOM 1657 N N . PRO A 1 204 ? -15.732 -1.567 14.097 1.00 93.81 204 PRO A N 1
ATOM 1658 C CA . PRO A 1 204 ? -16.918 -2.247 14.623 1.00 93.81 204 PRO A CA 1
ATOM 1659 C C . PRO A 1 204 ? -18.075 -2.298 13.615 1.00 93.81 204 PRO A C 1
ATOM 1661 O O . PRO A 1 204 ? -18.965 -3.128 13.740 1.00 93.81 204 PRO A O 1
ATOM 1664 N N . LEU A 1 205 ? -18.053 -1.436 12.594 1.00 94.75 205 LEU A N 1
ATOM 1665 C CA . LEU A 1 205 ? -19.051 -1.398 11.529 1.00 94.75 205 LEU A CA 1
ATOM 1666 C C . LEU A 1 205 ? -18.697 -2.327 10.358 1.00 94.75 205 LEU A C 1
ATOM 1668 O O . LEU A 1 205 ? -19.389 -2.336 9.344 1.00 94.75 205 LEU A O 1
ATOM 1672 N N . TYR A 1 206 ? -17.601 -3.080 10.430 1.00 96.50 206 TYR A N 1
ATOM 1673 C CA . TYR A 1 206 ? -17.194 -3.913 9.309 1.00 96.50 206 TYR A CA 1
ATOM 1674 C C . TYR A 1 206 ? -18.258 -4.953 8.946 1.00 96.50 206 TYR A C 1
ATOM 1676 O O . TYR A 1 206 ? -18.710 -5.741 9.773 1.00 96.50 206 TYR A O 1
ATOM 1684 N N . SER A 1 207 ? -18.588 -4.996 7.659 1.00 95.75 207 SER A N 1
ATOM 1685 C CA . SER A 1 207 ? -19.383 -6.047 7.041 1.00 95.75 207 SER A CA 1
ATOM 1686 C C . SER A 1 207 ? -18.638 -6.551 5.812 1.00 95.75 207 SER A C 1
ATOM 1688 O O . SER A 1 207 ? -18.081 -5.764 5.039 1.00 95.75 207 SER A O 1
ATOM 1690 N N . HIS A 1 208 ? -18.609 -7.868 5.617 1.00 95.69 208 HIS A N 1
ATOM 1691 C CA . HIS A 1 208 ? -17.929 -8.427 4.460 1.00 95.69 208 HIS A CA 1
ATOM 1692 C C . HIS A 1 208 ? -18.606 -7.961 3.162 1.00 95.69 208 HIS A C 1
ATOM 1694 O O . HIS A 1 208 ? -19.726 -8.360 2.850 1.00 95.69 208 HIS A O 1
ATOM 1700 N N . ASN A 1 209 ? -17.903 -7.130 2.393 1.00 95.44 209 ASN A N 1
ATOM 1701 C CA . ASN A 1 209 ? -18.347 -6.653 1.091 1.00 95.44 209 ASN A CA 1
ATOM 1702 C C . ASN A 1 209 ? -17.539 -7.346 -0.012 1.00 95.44 209 ASN A C 1
ATOM 1704 O O . ASN A 1 209 ? -16.393 -6.978 -0.264 1.00 95.44 209 ASN A O 1
ATOM 1708 N N . ALA A 1 210 ? -18.145 -8.323 -0.686 1.00 95.44 210 ALA A N 1
ATOM 1709 C CA . ALA A 1 210 ? -17.496 -9.066 -1.766 1.00 95.44 210 ALA A CA 1
ATOM 1710 C C . ALA A 1 210 ? -17.337 -8.254 -3.070 1.00 95.44 210 ALA A C 1
ATOM 1712 O O . ALA A 1 210 ? -16.604 -8.663 -3.969 1.00 95.44 210 ALA A O 1
ATOM 1713 N N . LEU A 1 211 ? -18.020 -7.111 -3.194 1.00 97.06 211 LEU A N 1
ATOM 1714 C CA . LEU A 1 211 ? -18.018 -6.302 -4.410 1.00 97.06 211 LEU A CA 1
ATOM 1715 C C . LEU A 1 211 ? -16.768 -5.427 -4.504 1.00 97.06 211 LEU A C 1
ATOM 1717 O O . LEU A 1 211 ? -16.144 -5.081 -3.498 1.00 97.06 211 LEU A O 1
ATOM 1721 N N . VAL A 1 212 ? -16.428 -5.031 -5.730 1.00 97.62 212 VAL A N 1
ATOM 1722 C CA . VAL A 1 212 ? -15.408 -4.010 -6.000 1.00 97.62 212 VAL A CA 1
ATOM 1723 C C . VAL A 1 212 ? -15.889 -2.651 -5.480 1.00 97.62 212 VAL A C 1
ATOM 1725 O O . VAL A 1 212 ? -17.027 -2.260 -5.739 1.00 97.62 212 VAL A O 1
ATOM 1728 N N . ILE A 1 213 ? -15.020 -1.917 -4.778 1.00 97.00 213 ILE A N 1
ATOM 1729 C CA . ILE A 1 213 ? -15.334 -0.583 -4.243 1.00 97.00 213 ILE A CA 1
ATOM 1730 C C . ILE A 1 213 ? -14.771 0.516 -5.152 1.00 97.00 213 ILE A C 1
ATOM 1732 O O . ILE A 1 213 ? -13.583 0.811 -5.124 1.00 97.00 213 ILE A O 1
ATOM 1736 N N . TRP A 1 214 ? -15.611 1.126 -5.987 1.00 96.62 214 TRP A N 1
ATOM 1737 C CA . TRP A 1 214 ? -15.195 2.185 -6.916 1.00 96.62 214 TRP A CA 1
ATOM 1738 C C . TRP A 1 214 ? -15.334 3.574 -6.273 1.00 96.62 214 TRP A C 1
ATOM 1740 O O . TRP A 1 214 ? -16.449 4.097 -6.247 1.00 96.62 214 TRP A O 1
ATOM 1750 N N . PRO A 1 215 ? -14.259 4.185 -5.734 1.00 96.50 215 PRO A N 1
ATOM 1751 C CA . PRO A 1 215 ? -14.367 5.493 -5.099 1.00 96.50 215 PRO A CA 1
ATOM 1752 C C . PRO A 1 215 ? -14.624 6.604 -6.117 1.00 96.50 215 PRO A C 1
ATOM 1754 O O . PRO A 1 215 ? -14.142 6.560 -7.252 1.00 96.50 215 PRO A O 1
ATOM 1757 N N . SER A 1 216 ? -15.292 7.660 -5.663 1.00 96.25 216 SER A N 1
ATOM 1758 C CA . SER A 1 216 ? -15.246 8.954 -6.331 1.00 96.25 216 SER A CA 1
ATOM 1759 C C . SER A 1 216 ? -13.853 9.566 -6.175 1.00 96.25 216 SER A C 1
ATOM 1761 O O . SER A 1 216 ? -13.303 9.637 -5.071 1.00 96.25 216 SER A O 1
ATOM 1763 N N . VAL A 1 217 ? -13.303 10.032 -7.295 1.00 93.75 217 VAL A N 1
ATOM 1764 C CA . VAL A 1 217 ? -12.027 10.763 -7.377 1.00 93.75 217 VAL A CA 1
ATOM 1765 C C . VAL A 1 217 ? -12.238 12.248 -7.684 1.00 93.75 217 VAL A C 1
ATOM 1767 O O . VAL A 1 217 ? -11.294 12.956 -8.033 1.00 93.75 217 VAL A O 1
ATOM 1770 N N . GLU A 1 218 ? -13.480 12.724 -7.592 1.00 94.12 218 GLU A N 1
ATOM 1771 C CA . GLU A 1 218 ? -13.793 14.137 -7.766 1.00 94.12 218 GLU A CA 1
ATOM 1772 C C . GLU A 1 218 ? -13.214 14.957 -6.600 1.00 94.12 218 GLU A C 1
ATOM 1774 O O . GLU A 1 218 ? -13.303 14.509 -5.453 1.00 94.12 218 GLU A O 1
ATOM 1779 N N . PRO A 1 219 ? -12.664 16.166 -6.834 1.00 94.12 219 PRO A N 1
ATOM 1780 C CA . PRO A 1 219 ? -12.040 16.964 -5.776 1.00 94.12 219 PRO A CA 1
ATOM 1781 C C . PRO A 1 219 ? -12.938 17.197 -4.552 1.00 94.12 219 PRO A C 1
ATOM 1783 O O . PRO A 1 219 ? -12.454 17.166 -3.427 1.00 94.12 219 PRO A O 1
ATOM 1786 N N . GLN A 1 220 ? -14.248 17.368 -4.757 1.00 94.50 220 GLN A N 1
ATOM 1787 C CA . GLN A 1 220 ? -15.246 17.531 -3.693 1.00 94.50 220 GLN A CA 1
ATOM 1788 C C . GLN A 1 220 ? -15.457 16.280 -2.827 1.00 94.50 220 GLN A C 1
ATOM 1790 O O . GLN A 1 220 ? -15.948 16.384 -1.705 1.00 94.50 220 GLN A O 1
ATOM 1795 N N . SER A 1 221 ? -15.120 15.096 -3.341 1.00 95.00 221 SER A N 1
ATOM 1796 C CA . SER A 1 221 ? -15.244 13.826 -2.621 1.00 95.00 221 SER A CA 1
ATOM 1797 C C . SER A 1 221 ? -13.996 13.483 -1.805 1.00 95.00 221 SER A C 1
ATOM 1799 O O . SER A 1 221 ? -14.040 12.555 -0.999 1.00 95.00 221 SER A O 1
ATOM 1801 N N . ILE A 1 222 ? -12.897 14.219 -1.996 1.00 95.81 222 ILE A N 1
ATOM 1802 C CA . ILE A 1 222 ? -11.633 14.016 -1.289 1.00 95.81 222 ILE A CA 1
ATOM 1803 C C . ILE A 1 222 ? -11.560 14.970 -0.101 1.00 95.81 222 ILE A C 1
ATOM 1805 O O . ILE A 1 222 ? -11.726 16.182 -0.237 1.00 95.81 222 ILE A O 1
ATOM 1809 N N . GLN A 1 223 ? -11.303 14.421 1.083 1.00 95.06 223 GLN A N 1
ATOM 1810 C CA . GLN A 1 223 ? -11.220 15.200 2.318 1.00 95.06 223 GLN A CA 1
ATOM 1811 C C . GLN A 1 223 ? -9.778 15.253 2.813 1.00 95.06 223 GLN A C 1
ATOM 1813 O O . GLN A 1 223 ? -9.007 14.323 2.610 1.00 95.06 223 GLN A O 1
ATOM 1818 N N . LEU A 1 224 ? -9.402 16.327 3.507 1.00 94.44 224 LEU A N 1
ATOM 1819 C CA . LEU A 1 224 ? -8.127 16.341 4.218 1.00 94.44 224 LEU A CA 1
ATOM 1820 C C . LEU A 1 224 ? -8.190 15.341 5.378 1.00 94.44 224 LEU A C 1
ATOM 1822 O O . LEU A 1 224 ? -9.130 15.394 6.175 1.00 94.44 224 LEU A O 1
ATOM 1826 N N . TRP A 1 225 ? -7.181 14.480 5.508 1.00 94.69 225 TRP A N 1
ATOM 1827 C CA . TRP A 1 225 ? -7.088 13.526 6.610 1.00 94.69 225 TRP A CA 1
ATOM 1828 C C . TRP A 1 225 ? -6.773 14.230 7.939 1.00 94.69 225 TRP A C 1
ATOM 1830 O O . TRP A 1 225 ? -5.630 14.326 8.386 1.00 94.69 225 TRP A O 1
ATOM 1840 N N . GLN A 1 226 ? -7.815 14.752 8.584 1.00 91.69 226 GLN A N 1
ATOM 1841 C CA . GLN A 1 226 ? -7.682 15.595 9.775 1.00 91.69 226 GLN A CA 1
ATOM 1842 C C . GLN A 1 226 ? -7.057 14.852 10.960 1.00 91.69 226 GLN A C 1
ATOM 1844 O O . GLN A 1 226 ? -6.237 15.437 11.664 1.00 91.69 226 GLN A O 1
ATOM 1849 N N . GLY A 1 227 ? -7.401 13.575 11.159 1.00 90.12 227 GLY A N 1
ATOM 1850 C CA . GLY A 1 227 ? -6.850 12.761 12.246 1.00 90.12 227 GLY A CA 1
ATOM 1851 C C . GLY A 1 227 ? -5.343 12.525 12.138 1.00 90.12 227 GLY A C 1
ATOM 1852 O O . GLY A 1 227 ? -4.701 12.262 13.149 1.00 90.12 227 GLY A O 1
ATOM 1853 N N . LEU A 1 228 ? -4.755 12.704 10.951 1.00 92.25 228 LEU A N 1
ATOM 1854 C CA . LEU A 1 228 ? -3.309 12.734 10.771 1.00 92.25 228 LEU A CA 1
ATOM 1855 C C . LEU A 1 228 ? -2.764 14.170 10.764 1.00 92.25 228 LEU A C 1
ATOM 1857 O O . LEU A 1 228 ? -1.928 14.524 11.595 1.00 92.25 228 LEU A O 1
ATOM 1861 N N . PHE A 1 229 ? -3.229 15.008 9.833 1.00 91.44 229 PHE A N 1
ATOM 1862 C CA . PHE A 1 229 ? -2.621 16.318 9.562 1.00 91.44 229 PHE A CA 1
ATOM 1863 C C . PHE A 1 229 ? -2.937 17.381 10.621 1.00 91.44 229 PHE A C 1
ATOM 1865 O O . PHE A 1 229 ? -2.162 18.319 10.791 1.00 91.44 229 PHE A O 1
ATOM 1872 N N . PHE A 1 230 ? -4.040 17.237 11.362 1.00 90.31 230 PHE A N 1
ATOM 1873 C CA . PHE A 1 230 ? -4.437 18.146 12.444 1.00 90.31 230 PHE A CA 1
ATOM 1874 C C . PHE A 1 230 ? -4.359 17.511 13.833 1.00 90.31 230 PHE A C 1
ATOM 1876 O O . PHE A 1 230 ? -4.854 18.103 14.794 1.00 90.31 230 PHE A O 1
ATOM 1883 N N . ARG A 1 231 ? -3.681 16.365 13.973 1.00 88.00 231 ARG A N 1
ATOM 1884 C CA . ARG A 1 231 ? -3.592 15.609 15.235 1.00 88.00 231 ARG A CA 1
ATOM 1885 C C . ARG A 1 231 ? -3.001 16.383 16.419 1.00 88.00 231 ARG A C 1
ATOM 1887 O O . ARG A 1 231 ? -3.239 16.028 17.563 1.00 88.00 231 ARG A O 1
ATOM 1894 N N . TRP A 1 232 ? -2.244 17.447 16.145 1.00 85.62 232 TRP A N 1
ATOM 1895 C CA . TRP A 1 232 ? -1.637 18.324 17.159 1.00 85.62 232 TRP A CA 1
ATOM 1896 C C . TRP A 1 232 ? -2.368 19.658 17.346 1.00 85.62 232 TRP A C 1
ATOM 1898 O O . TRP A 1 232 ? -2.009 20.439 18.221 1.00 85.62 232 TRP A O 1
ATOM 1908 N N . VAL A 1 233 ? -3.358 19.945 16.498 1.00 86.25 233 VAL A N 1
ATOM 1909 C CA . VAL A 1 233 ? -4.100 21.215 16.482 1.00 86.25 233 VAL A CA 1
ATOM 1910 C C . VAL A 1 233 ? -5.507 21.024 17.040 1.00 86.25 233 VAL A C 1
ATOM 1912 O O . VAL A 1 233 ? -6.036 21.905 17.712 1.00 86.25 233 VAL A O 1
ATOM 1915 N N . ARG A 1 234 ? -6.129 19.873 16.765 1.00 79.56 234 ARG A N 1
ATOM 1916 C CA . ARG A 1 234 ? -7.481 19.541 17.214 1.00 79.56 234 ARG A CA 1
ATOM 1917 C C . ARG A 1 234 ? -7.421 18.415 18.236 1.00 79.56 234 ARG A C 1
ATOM 1919 O O . ARG A 1 234 ? -6.759 17.411 18.001 1.00 79.56 234 ARG A O 1
ATOM 1926 N N . SER A 1 235 ? -8.154 18.571 19.338 1.00 77.62 235 SER A N 1
ATOM 1927 C CA . SER A 1 235 ? -8.368 17.472 20.282 1.00 77.62 235 SER A CA 1
ATOM 1928 C C . SER A 1 235 ? -9.112 16.329 19.589 1.00 77.62 235 SER A C 1
ATOM 1930 O O . SER A 1 235 ? -10.122 16.569 18.920 1.00 77.62 235 SER A O 1
ATOM 1932 N N . SER A 1 236 ? -8.630 15.098 19.765 1.00 78.50 236 SER A N 1
ATOM 1933 C CA . SER A 1 236 ? -9.309 13.885 19.300 1.00 78.50 236 SER A CA 1
ATOM 1934 C C . SER A 1 236 ? -10.479 13.482 20.198 1.00 78.50 236 SER A C 1
ATOM 1936 O O . SER A 1 236 ? -11.259 12.626 19.799 1.00 78.50 236 SER A O 1
ATOM 1938 N N . GLN A 1 237 ? -10.652 14.126 21.361 1.00 80.12 237 GLN A N 1
ATOM 1939 C CA . GLN A 1 237 ? -11.598 13.717 22.402 1.00 80.12 237 GLN A CA 1
ATOM 1940 C C . GLN A 1 237 ? -13.001 13.405 21.862 1.00 80.12 237 GLN A C 1
ATOM 1942 O O . GLN A 1 237 ? -13.514 12.319 22.095 1.00 80.12 237 GLN A O 1
ATOM 1947 N N . TYR A 1 238 ? -13.604 14.313 21.091 1.00 79.81 238 TYR A N 1
ATOM 1948 C CA . TYR A 1 238 ? -14.956 14.105 20.559 1.00 79.81 238 TYR A CA 1
ATOM 1949 C C . TYR A 1 238 ? -15.037 12.968 19.530 1.00 79.81 238 TYR A C 1
ATOM 1951 O O . TYR A 1 238 ? -16.064 12.303 19.422 1.00 79.81 238 TYR A O 1
ATOM 1959 N N . LEU A 1 239 ? -13.968 12.742 18.760 1.00 78.56 239 LEU A N 1
ATOM 1960 C CA . LEU A 1 239 ? -13.899 11.619 17.823 1.00 78.56 239 LEU A CA 1
ATOM 1961 C C . LEU A 1 239 ? -13.743 10.300 18.582 1.00 78.56 239 LEU A C 1
ATOM 1963 O O . LEU A 1 239 ? -14.396 9.324 18.230 1.00 78.56 239 LEU A O 1
ATOM 1967 N N . ASP A 1 240 ? -12.927 10.288 19.634 1.00 81.75 240 ASP A N 1
ATOM 1968 C CA . ASP A 1 240 ? -12.716 9.122 20.493 1.00 81.75 240 ASP A CA 1
ATOM 1969 C C . ASP A 1 240 ? -14.002 8.755 21.258 1.00 81.75 240 ASP A C 1
ATOM 1971 O O . ASP A 1 240 ? -14.372 7.580 21.335 1.00 81.75 240 ASP A O 1
ATOM 1975 N N . GLU A 1 241 ? -14.733 9.754 21.763 1.00 84.81 241 GLU A N 1
ATOM 1976 C CA . GLU A 1 241 ? -16.052 9.591 22.388 1.00 84.81 241 GLU A CA 1
ATOM 1977 C C . GLU A 1 241 ? -17.075 9.020 21.396 1.00 84.81 241 GLU A C 1
ATOM 1979 O O . GLU A 1 241 ? -17.732 8.022 21.698 1.00 84.81 241 GLU A O 1
ATOM 1984 N N . ALA A 1 242 ? -17.162 9.591 20.189 1.00 84.00 242 ALA A N 1
ATOM 1985 C CA . ALA A 1 242 ? -18.053 9.097 19.141 1.00 84.00 242 ALA A CA 1
ATOM 1986 C C . ALA A 1 242 ? -17.722 7.650 18.740 1.00 84.00 242 ALA A C 1
ATOM 1988 O O . ALA A 1 242 ? -18.625 6.827 18.603 1.00 84.00 242 ALA A O 1
ATOM 1989 N N . TRP A 1 243 ? -16.439 7.310 18.596 1.00 82.69 243 TRP A N 1
ATOM 1990 C CA . TRP A 1 243 ? -16.009 5.944 18.286 1.00 82.69 243 TRP A CA 1
ATOM 1991 C C . TRP A 1 243 ? -16.321 4.954 19.405 1.00 82.69 243 TRP A C 1
ATOM 1993 O O . TRP A 1 243 ? -16.743 3.833 19.125 1.00 82.69 243 TRP A O 1
ATOM 2003 N N . THR A 1 244 ? -16.161 5.373 20.659 1.00 85.38 244 THR A N 1
ATOM 2004 C CA . THR A 1 244 ? -16.525 4.557 21.824 1.00 85.38 244 THR A CA 1
ATOM 2005 C C . THR A 1 244 ? -18.024 4.263 21.833 1.00 85.38 244 THR A C 1
ATOM 2007 O O . THR A 1 244 ? -18.431 3.140 22.127 1.00 85.38 244 THR A O 1
ATOM 2010 N N . GLU A 1 245 ? -18.853 5.248 21.485 1.00 88.38 245 GLU A N 1
ATOM 2011 C CA . GLU A 1 245 ? -20.301 5.060 21.384 1.00 88.38 245 GLU A CA 1
ATOM 2012 C C . GLU A 1 245 ? -20.677 4.132 20.223 1.00 88.38 245 GLU A C 1
ATOM 2014 O O . GLU A 1 245 ? -21.447 3.195 20.416 1.00 88.38 245 GLU A O 1
ATOM 2019 N N . ILE A 1 246 ? -20.079 4.321 19.041 1.00 88.19 246 ILE A N 1
ATOM 2020 C CA . ILE A 1 246 ? -20.277 3.428 17.887 1.00 88.19 246 ILE A CA 1
ATOM 2021 C C . ILE A 1 246 ? -19.940 1.983 18.262 1.00 88.19 246 ILE A C 1
ATOM 2023 O O . ILE A 1 246 ? -20.686 1.068 17.921 1.00 88.19 246 ILE A O 1
ATOM 2027 N N . GLN A 1 247 ? -18.834 1.774 18.979 1.00 86.81 247 GLN A N 1
ATOM 2028 C CA . GLN A 1 247 ? -18.436 0.444 19.420 1.00 86.81 247 GLN A CA 1
ATOM 2029 C C . GLN A 1 247 ? -19.455 -0.160 20.396 1.00 86.81 247 GLN A C 1
ATOM 2031 O O . GLN A 1 247 ? -19.841 -1.313 20.219 1.00 86.81 247 GLN A O 1
ATOM 2036 N N . ARG A 1 248 ? -19.957 0.619 21.366 1.00 89.69 248 ARG A N 1
ATOM 2037 C CA . ARG A 1 248 ? -21.023 0.160 22.273 1.00 89.69 248 ARG A CA 1
ATOM 2038 C C . ARG A 1 248 ? -22.296 -0.233 21.523 1.00 89.69 248 ARG A C 1
ATOM 2040 O O . ARG A 1 248 ? -22.884 -1.262 21.838 1.00 89.69 248 ARG A O 1
ATOM 2047 N N . LEU A 1 249 ? -22.709 0.555 20.531 1.00 89.75 249 LEU A N 1
ATOM 2048 C CA . LEU A 1 249 ? -23.900 0.267 19.724 1.00 89.75 249 LEU A CA 1
ATOM 2049 C C . LEU A 1 249 ? -23.731 -0.979 18.846 1.00 89.75 249 LEU A C 1
ATOM 2051 O O . LEU A 1 249 ? -24.691 -1.716 18.643 1.00 89.75 249 LEU A O 1
ATOM 2055 N N . ALA A 1 250 ? -22.526 -1.220 18.327 1.00 86.50 250 ALA A N 1
ATOM 2056 C CA . ALA A 1 250 ? -22.231 -2.394 17.511 1.00 86.50 250 ALA A CA 1
ATOM 2057 C C . ALA A 1 250 ? -22.152 -3.690 18.336 1.00 86.50 250 ALA A C 1
ATOM 2059 O O . ALA A 1 250 ? -22.536 -4.740 17.839 1.00 86.50 250 ALA A O 1
ATOM 2060 N N . GLU A 1 251 ? -21.669 -3.621 19.581 1.00 82.75 251 GLU A N 1
ATOM 2061 C CA . GLU A 1 251 ? -21.583 -4.769 20.502 1.00 82.75 251 GLU A CA 1
ATOM 2062 C C . GLU A 1 251 ? -22.912 -5.067 21.226 1.00 82.75 251 GLU A C 1
ATOM 2064 O O . GLU A 1 251 ? -23.082 -6.154 21.775 1.00 82.75 251 GLU A O 1
ATOM 2069 N N . GLY A 1 252 ? -23.834 -4.099 21.267 1.00 72.81 252 GLY A N 1
ATOM 2070 C CA . GLY A 1 252 ? -25.141 -4.215 21.922 1.00 72.81 252 GLY A CA 1
ATOM 2071 C C . GLY A 1 252 ? -26.262 -4.827 21.071 1.00 72.81 252 GLY A C 1
ATOM 2072 O O . GLY A 1 252 ? -27.359 -5.013 21.598 1.00 72.81 252 GLY A O 1
ATOM 2073 N N . ASN A 1 253 ? -26.003 -5.122 19.793 1.00 50.66 253 ASN A N 1
ATOM 2074 C CA . ASN A 1 253 ? -26.899 -5.833 18.866 1.00 50.66 253 ASN A CA 1
ATOM 2075 C C . ASN A 1 253 ? -26.385 -7.251 18.595 1.00 50.66 253 ASN A C 1
ATOM 2077 O O . ASN A 1 253 ? -27.230 -8.117 18.277 1.00 50.66 253 ASN A O 1
#

Organism: Charadrius vociferus (NCBI:txid50402)

Sequence (253 aa):
MLRSSQPLMGPNRKRCREDEMLLGTVLDEEDRGFIIDTRSAQAAKQARMTGGGTEPKSSYPQWKRLHRPLERLVTALAQVILDPSCRTLVGFQGLLEREWIEAGHPFHLRCSRSAYSHARLKQEAPLFLLFLDCVWQLSRQFPFSLEFSERLLLTLFDNAYASVYGTFLCNNEKERCLCKVKENTHSLWAWLNQPGERKKYLNPLYSHNALVIWPSVEPQSIQLWQGLFFRWVRSSQYLDEAWTEIQRLAEGN

Radius of gyration: 20.84 Å; chains: 1; bounding box: 49×38×56 Å